Protein 6H05 (pdb70)

Structure (mmCIF, N/CA/C/O backbone):
data_6H05
#
_entry.id   6H05
#
_cell.length_a   1.00
_cell.length_b   1.00
_cell.length_c   1.00
_cell.angle_alpha   90.00
_cell.angle_beta   90.00
_cell.angle_gamma   90.00
#
_symmetry.space_group_name_H-M   'P 1'
#
loop_
_atom_site.group_PDB
_atom_site.id
_atom_site.type_symbol
_atom_site.label_atom_id
_atom_site.label_alt_id
_atom_site.label_comp_id
_atom_site.label_asym_id
_atom_site.label_entity_id
_atom_site.label_seq_id
_atom_site.pdbx_PDB_ins_code
_atom_site.Cartn_x
_atom_site.Cartn_y
_atom_site.Cartn_z
_atom_site.occupancy
_atom_site.B_iso_or_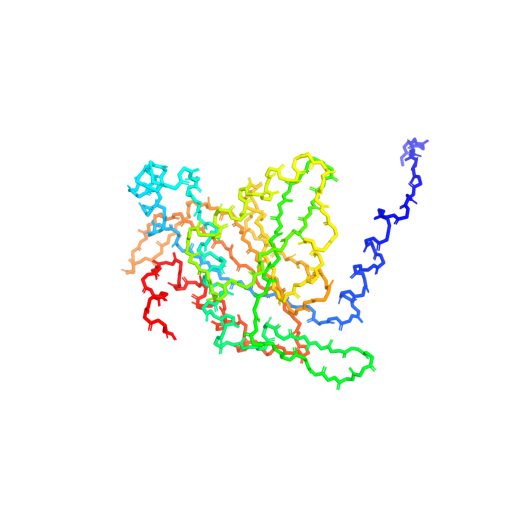equiv
_atom_site.auth_seq_id
_atom_site.auth_comp_id
_atom_site.auth_asym_id
_atom_site.auth_atom_id
_atom_site.pdbx_PDB_model_num
ATOM 1 N N . GLY A 1 191 ? 54.554 -14.790 48.076 1.00 69.76 151 GLY A N 1
ATOM 2 C CA . GLY A 1 191 ? 54.435 -13.361 48.283 1.00 69.76 151 GLY A CA 1
ATOM 3 C C . GLY A 1 191 ? 54.651 -12.965 49.727 1.00 69.76 151 GLY A C 1
ATOM 4 O O . GLY A 1 191 ? 55.611 -13.400 50.361 1.00 69.76 151 GLY A O 1
ATOM 5 N N . LEU A 1 192 ? 53.757 -12.124 50.240 1.00 72.00 152 LEU A N 1
ATOM 6 C CA . LEU A 1 192 ? 53.786 -11.744 51.645 1.00 72.00 152 LEU A CA 1
ATOM 7 C C . LEU A 1 192 ? 53.681 -12.977 52.524 1.00 72.00 152 LEU A C 1
ATOM 8 O O . LEU A 1 192 ? 52.652 -13.652 52.528 1.00 72.00 152 LEU A O 1
ATOM 13 N N . ARG A 1 193 ? 54.703 -13.245 53.331 1.00 78.03 153 ARG A N 1
ATOM 14 C CA . ARG A 1 193 ? 54.582 -14.353 54.272 1.00 78.03 153 ARG A CA 1
ATOM 15 C C . ARG A 1 193 ? 53.598 -13.982 55.377 1.00 78.03 153 ARG A C 1
ATOM 16 O O . ARG A 1 193 ? 53.991 -13.769 56.529 1.00 78.03 153 ARG A O 1
ATOM 24 N N . SER A 1 194 ? 52.314 -13.906 55.018 1.00 74.71 154 SER A N 1
ATOM 25 C CA . SER A 1 194 ? 51.229 -13.562 55.926 1.00 74.71 154 SER A CA 1
ATOM 26 C C . SER A 1 194 ? 50.156 -14.639 55.935 1.00 74.71 154 SER A C 1
ATOM 27 O O . SER A 1 194 ? 48.991 -14.351 56.225 1.00 74.71 154 SER A O 1
ATOM 30 N N . GLU A 1 195 ? 50.524 -15.870 55.605 1.00 73.94 155 GLU A N 1
ATOM 31 C CA . GLU A 1 195 ? 49.564 -16.956 55.496 1.00 73.94 155 GLU A CA 1
ATOM 32 C C . GLU A 1 195 ? 49.247 -17.478 56.890 1.00 73.94 155 GLU A C 1
ATOM 33 O O . GLU A 1 195 ? 50.098 -18.078 57.553 1.00 73.94 155 GLU A O 1
ATOM 39 N N . HIS A 1 196 ? 48.030 -17.210 57.349 1.00 74.89 156 HIS A N 1
ATOM 40 C CA . HIS A 1 196 ? 47.541 -17.754 58.602 1.00 74.89 156 HIS A CA 1
ATOM 41 C C . HIS A 1 196 ? 46.837 -19.068 58.325 1.00 74.89 156 HIS A C 1
ATOM 42 O O . HIS A 1 196 ? 46.187 -19.232 57.289 1.00 74.89 156 HIS A O 1
ATOM 49 N N . ARG A 1 197 ? 46.988 -20.003 59.251 1.00 76.00 157 ARG A N 1
ATOM 50 C CA . ARG A 1 197 ? 46.439 -21.338 59.130 1.00 76.00 157 ARG A CA 1
ATOM 51 C C . ARG A 1 197 ? 45.423 -21.576 60.235 1.00 76.00 157 ARG A C 1
ATOM 52 O O . ARG A 1 197 ? 45.336 -20.820 61.206 1.00 76.00 157 ARG A O 1
ATOM 60 N N . GLU A 1 198 ? 44.644 -22.638 60.067 1.00 78.33 158 GLU A N 1
ATOM 61 C CA . GLU A 1 198 ? 43.771 -23.124 61.118 1.00 78.33 158 GLU A CA 1
ATOM 62 C C . GLU A 1 198 ? 43.718 -24.637 61.036 1.00 78.33 158 GLU A C 1
ATOM 63 O O . GLU A 1 198 ? 43.776 -25.220 59.951 1.00 78.33 158 GLU A O 1
ATOM 69 N N . LYS A 1 199 ? 43.594 -25.264 62.194 1.00 84.79 159 LYS A N 1
ATOM 70 C CA . LYS A 1 199 ? 43.595 -26.710 62.251 1.00 84.79 159 LYS A CA 1
ATOM 71 C C . LYS A 1 199 ? 42.270 -27.264 61.756 1.00 84.79 159 LYS A C 1
ATOM 72 O O . LYS A 1 199 ? 41.210 -26.656 61.921 1.00 84.79 159 LYS A O 1
ATOM 78 N N . MET A 1 200 ? 42.349 -28.436 61.140 1.00 83.71 160 MET A N 1
ATOM 79 C CA . MET A 1 200 ? 41.170 -29.194 60.756 1.00 83.71 160 MET A CA 1
ATOM 80 C C . MET A 1 200 ? 40.643 -29.940 61.971 1.00 83.71 160 MET A C 1
ATOM 81 O O . MET A 1 200 ? 41.290 -30.873 62.457 1.00 83.71 160 MET A O 1
ATOM 86 N N . ASN A 1 201 ? 39.470 -29.551 62.460 1.00 87.80 161 ASN A N 1
ATOM 87 C CA . ASN A 1 201 ? 38.791 -30.420 63.400 1.00 87.80 161 ASN A CA 1
ATOM 88 C C . ASN A 1 201 ? 38.262 -31.630 62.640 1.00 87.80 161 ASN A C 1
ATOM 89 O O . ASN A 1 201 ? 38.127 -31.607 61.414 1.00 87.80 161 ASN A O 1
ATOM 94 N N . ARG A 1 202 ? 37.982 -32.703 63.382 1.00 89.31 162 ARG A N 1
ATOM 95 C CA . ARG A 1 202 ? 37.856 -34.022 62.766 1.00 89.31 162 ARG A CA 1
ATOM 96 C C . ARG A 1 202 ? 36.711 -34.067 61.764 1.00 89.31 162 ARG A C 1
ATOM 97 O O . ARG A 1 202 ? 36.906 -34.441 60.604 1.00 89.31 162 ARG A O 1
ATOM 105 N N . MET A 1 203 ? 35.519 -33.640 62.177 1.00 88.71 163 MET A N 1
ATOM 106 C CA . MET A 1 203 ? 34.350 -33.761 61.314 1.00 88.71 163 MET A CA 1
ATOM 107 C C . MET A 1 203 ? 34.456 -32.920 60.050 1.00 88.71 163 MET A C 1
ATOM 108 O O . MET A 1 203 ? 33.706 -33.164 59.100 1.00 88.71 163 MET A O 1
ATOM 113 N N . ARG A 1 204 ? 35.354 -31.936 60.015 1.00 83.18 164 ARG A N 1
ATOM 114 C CA . ARG A 1 204 ? 35.537 -31.128 58.817 1.00 83.18 164 ARG A CA 1
ATOM 115 C C . ARG A 1 204 ? 36.514 -31.786 57.853 1.00 83.18 164 ARG A C 1
ATOM 116 O O . ARG A 1 204 ? 36.344 -31.671 56.635 1.00 83.18 164 ARG A O 1
ATOM 124 N N . GLN A 1 205 ? 37.527 -32.480 58.375 1.00 84.76 165 GLN A N 1
ATOM 125 C CA . GLN A 1 205 ? 38.409 -33.292 57.548 1.00 84.76 165 GLN A CA 1
ATOM 126 C C . GLN A 1 205 ? 37.889 -34.696 57.350 1.00 84.76 165 GLN A C 1
ATOM 127 O O . GLN A 1 205 ? 38.301 -35.369 56.401 1.00 84.76 165 GLN A O 1
ATOM 133 N N . ARG A 1 206 ? 37.031 -35.162 58.250 1.00 83.07 166 ARG A N 1
ATOM 134 C CA . ARG A 1 206 ? 36.472 -36.494 58.117 1.00 83.07 166 ARG A CA 1
ATOM 135 C C . ARG A 1 206 ? 35.704 -36.634 56.817 1.00 83.07 166 ARG A C 1
ATOM 136 O O . ARG A 1 206 ? 35.689 -37.713 56.219 1.00 83.07 166 ARG A O 1
ATOM 144 N N . ILE A 1 207 ? 35.062 -35.553 56.374 1.00 77.86 167 ILE A N 1
ATOM 145 C CA . ILE A 1 207 ? 34.434 -35.515 55.057 1.00 77.86 167 ILE A CA 1
ATOM 146 C C . ILE A 1 207 ? 35.452 -35.877 53.988 1.00 77.86 167 ILE A C 1
ATOM 147 O O . ILE A 1 207 ? 35.213 -36.747 53.144 1.00 77.86 167 ILE A O 1
ATOM 152 N N . ALA A 1 208 ? 36.608 -35.210 54.019 1.00 74.04 168 ALA A N 1
ATOM 153 C CA . ALA A 1 208 ? 37.654 -35.448 53.032 1.00 74.04 168 ALA A CA 1
ATOM 154 C C . ALA A 1 208 ? 38.074 -36.907 52.982 1.00 74.04 168 ALA A C 1
ATOM 155 O O . ALA A 1 208 ? 38.412 -37.418 51.910 1.00 74.04 168 ALA A O 1
ATOM 157 N N . GLN A 1 209 ? 38.057 -37.594 54.120 1.00 77.76 169 GLN A N 1
ATOM 158 C CA . GLN A 1 209 ? 38.388 -39.011 54.123 1.00 77.76 169 GLN A CA 1
ATOM 159 C C . GLN A 1 209 ? 37.253 -39.835 53.532 1.00 77.76 169 GLN A C 1
ATOM 160 O O . GLN A 1 209 ? 37.463 -40.596 52.582 1.00 77.76 169 GLN A O 1
ATOM 166 N N . ARG A 1 210 ? 36.037 -39.678 54.055 1.00 77.82 170 ARG A N 1
ATOM 167 C CA . ARG A 1 210 ? 34.903 -40.428 53.528 1.00 77.82 170 ARG A CA 1
ATOM 168 C C . ARG A 1 210 ? 34.428 -39.901 52.183 1.00 77.82 170 ARG A C 1
ATOM 169 O O . ARG A 1 210 ? 33.477 -40.453 51.622 1.00 77.82 170 ARG A O 1
ATOM 177 N N . LEU A 1 211 ? 35.058 -38.850 51.660 1.00 66.80 171 LEU A N 1
ATOM 178 C CA . LEU A 1 211 ? 34.854 -38.457 50.274 1.00 66.80 171 LEU A CA 1
ATOM 179 C C . LEU A 1 211 ? 35.737 -39.277 49.351 1.00 66.80 171 LEU A C 1
ATOM 180 O O . LEU A 1 211 ? 35.271 -39.807 48.339 1.00 66.80 171 LEU A O 1
ATOM 185 N N . LYS A 1 212 ? 37.018 -39.379 49.675 1.00 68.35 172 LYS A N 1
ATOM 186 C CA . LYS A 1 212 ? 37.974 -40.048 48.809 1.00 68.35 172 LYS A CA 1
ATOM 187 C C . LYS A 1 212 ? 37.870 -41.562 48.858 1.00 68.35 172 LYS A C 1
ATOM 188 O O . LYS A 1 212 ? 38.747 -42.241 48.316 1.00 68.35 172 LYS A O 1
ATOM 194 N N . GLU A 1 213 ? 36.852 -42.100 49.522 1.00 70.93 173 GLU A N 1
ATOM 195 C CA . GLU A 1 213 ? 36.380 -43.450 49.273 1.00 70.93 173 GLU A CA 1
ATOM 196 C C . GLU A 1 213 ? 35.098 -43.454 48.451 1.00 70.93 173 GLU A C 1
ATOM 197 O O . GLU A 1 213 ? 34.469 -44.505 48.312 1.00 70.93 173 GLU A O 1
ATOM 203 N N . ALA A 1 214 ? 34.675 -42.299 47.936 1.00 64.79 174 ALA A N 1
ATOM 204 C CA . ALA A 1 214 ? 33.689 -42.266 46.867 1.00 64.79 174 ALA A CA 1
ATOM 205 C C . ALA A 1 214 ? 34.442 -42.438 45.562 1.00 64.79 174 ALA A C 1
ATOM 206 O O . ALA A 1 214 ? 34.278 -43.438 44.859 1.00 64.79 174 ALA A O 1
ATOM 208 N N . GLN A 1 215 ? 35.289 -41.467 45.252 1.00 64.31 175 GLN A N 1
ATOM 209 C CA . GLN A 1 215 ? 36.397 -41.702 44.350 1.00 64.31 175 GLN A CA 1
ATOM 210 C C . GLN A 1 215 ? 37.320 -42.718 44.994 1.00 64.31 175 GLN A C 1
ATOM 211 O O . GLN A 1 215 ? 37.306 -42.889 46.213 1.00 64.31 175 GLN A O 1
ATOM 217 N N . ASN A 1 216 ? 38.039 -43.461 44.155 1.00 67.84 176 ASN A N 1
ATOM 218 C CA . ASN A 1 216 ? 38.874 -44.602 44.535 1.00 67.84 176 ASN A CA 1
ATOM 219 C C . ASN A 1 216 ? 38.050 -45.831 44.920 1.00 67.84 176 ASN A C 1
ATOM 220 O O . ASN A 1 216 ? 38.616 -46.901 45.160 1.00 67.84 176 ASN A O 1
ATOM 225 N N . THR A 1 217 ? 36.725 -45.695 44.977 1.00 65.85 177 THR A N 1
ATOM 226 C CA . THR A 1 217 ? 35.791 -46.807 45.067 1.00 65.85 177 THR A CA 1
ATOM 227 C C . THR A 1 217 ? 34.926 -46.853 43.817 1.00 65.85 177 THR A C 1
ATOM 228 O O . THR A 1 217 ? 34.909 -47.845 43.087 1.00 65.85 177 THR A O 1
ATOM 232 N N . CYS A 1 218 ? 34.239 -45.754 43.547 1.00 63.38 178 CYS A N 1
ATOM 233 C CA . CYS A 1 218 ? 33.358 -45.624 42.403 1.00 63.38 178 CYS A CA 1
ATOM 234 C C . CYS A 1 218 ? 34.193 -45.563 41.128 1.00 63.38 178 CYS A C 1
ATOM 235 O O . CYS A 1 218 ? 35.411 -45.753 41.128 1.00 63.38 178 CYS A O 1
ATOM 238 N N . ALA A 1 219 ? 33.514 -45.340 40.013 1.00 58.77 179 ALA A N 1
ATOM 239 C CA . ALA A 1 219 ? 34.124 -45.108 38.717 1.00 58.77 179 ALA A CA 1
ATOM 240 C C . ALA A 1 219 ? 33.428 -43.922 38.077 1.00 58.77 179 ALA A C 1
ATOM 241 O O . ALA A 1 219 ? 32.931 -43.993 36.954 1.00 58.77 179 ALA A O 1
ATOM 243 N N . MET A 1 220 ? 33.359 -42.836 38.839 1.00 57.07 180 MET A N 1
ATOM 244 C CA . MET A 1 220 ? 32.491 -41.707 38.551 1.00 57.07 180 MET A CA 1
ATOM 245 C C . MET A 1 220 ? 32.632 -41.195 37.136 1.00 57.07 180 MET A C 1
ATOM 246 O O . MET A 1 220 ? 33.729 -40.887 36.672 1.00 57.07 180 MET A O 1
ATOM 251 N N . LEU A 1 221 ? 31.501 -41.110 36.463 1.00 43.21 181 LEU A N 1
ATOM 252 C CA . LEU A 1 221 ? 31.385 -40.441 35.192 1.00 43.21 181 LEU A CA 1
ATOM 253 C C . LEU A 1 221 ? 30.259 -39.446 35.313 1.00 43.21 181 LEU A C 1
ATOM 254 O O . LEU A 1 221 ? 29.846 -39.129 36.421 1.00 43.21 181 LEU A O 1
ATOM 259 N N . THR A 1 222 ? 29.803 -38.887 34.208 1.00 36.00 182 THR A N 1
ATOM 260 C CA . THR A 1 222 ? 28.855 -37.795 34.253 1.00 36.00 182 THR A CA 1
ATOM 261 C C . THR A 1 222 ? 28.248 -37.655 32.874 1.00 36.00 182 THR A C 1
ATOM 262 O O . THR A 1 222 ? 28.977 -37.606 31.885 1.00 36.00 182 THR A O 1
ATOM 266 N N . THR A 1 223 ? 26.927 -37.622 32.810 1.00 34.60 183 THR A N 1
ATOM 267 C CA . THR A 1 223 ? 26.210 -37.331 31.590 1.00 34.60 183 THR A CA 1
ATOM 268 C C . THR A 1 223 ? 25.236 -36.200 31.836 1.00 34.60 183 THR A C 1
ATOM 269 O O . THR A 1 223 ? 24.795 -35.967 32.957 1.00 34.60 183 THR A O 1
ATOM 273 N N . PHE A 1 224 ? 24.914 -35.507 30.762 1.00 31.03 184 PHE A N 1
ATOM 274 C CA . PHE A 1 224 ? 24.131 -34.298 30.795 1.00 31.03 184 PHE A CA 1
ATOM 275 C C . PHE A 1 224 ? 23.020 -34.351 29.770 1.00 31.03 184 PHE A C 1
ATOM 276 O O . PHE A 1 224 ? 23.126 -35.022 28.745 1.00 31.03 184 PHE A O 1
ATOM 284 N N . ASN A 1 225 ? 21.950 -33.635 30.073 1.00 37.00 185 ASN A N 1
ATOM 285 C CA . ASN A 1 225 ? 20.938 -33.261 29.108 1.00 37.00 185 ASN A CA 1
ATOM 286 C C . ASN A 1 225 ? 20.379 -31.925 29.549 1.00 37.00 185 ASN A C 1
ATOM 287 O O . ASN A 1 225 ? 20.788 -31.368 30.567 1.00 37.00 185 ASN A O 1
ATOM 292 N N . GLU A 1 226 ? 19.438 -31.421 28.773 1.00 40.98 186 GLU A N 1
ATOM 293 C CA . GLU A 1 226 ? 18.763 -30.175 29.053 1.00 40.98 186 GLU A CA 1
ATOM 294 C C . GLU A 1 226 ? 17.263 -30.403 29.094 1.00 40.98 186 GLU A C 1
ATOM 295 O O . GLU A 1 226 ? 16.732 -31.263 28.393 1.00 40.98 186 GLU A O 1
ATOM 301 N N . ILE A 1 227 ? 16.592 -29.626 29.936 1.00 43.09 187 ILE A N 1
ATOM 302 C CA . ILE A 1 227 ? 15.176 -29.783 30.217 1.00 43.09 187 ILE A CA 1
ATOM 303 C C . ILE A 1 227 ? 14.499 -28.445 30.002 1.00 43.09 187 ILE A C 1
ATOM 304 O O . ILE A 1 227 ? 14.870 -27.457 30.635 1.00 43.09 187 ILE A O 1
ATOM 309 N N . ASP A 1 228 ? 13.472 -28.429 29.166 1.00 46.78 188 ASP A N 1
ATOM 310 C CA . ASP A 1 228 ? 12.622 -27.260 29.008 1.00 46.78 188 ASP A CA 1
ATOM 311 C C . ASP A 1 228 ? 11.586 -27.275 30.118 1.00 46.78 188 ASP A C 1
ATOM 312 O O . ASP A 1 228 ? 10.651 -28.077 30.100 1.00 46.78 188 ASP A O 1
ATOM 317 N N . MET A 1 229 ? 11.749 -26.385 31.079 1.00 49.02 189 MET A N 1
ATOM 318 C CA . MET A 1 229 ? 10.935 -26.368 32.274 1.00 49.02 189 MET A CA 1
ATOM 319 C C . MET A 1 229 ? 9.665 -25.555 32.112 1.00 49.02 189 MET A C 1
ATOM 320 O O . MET A 1 229 ? 8.981 -25.301 33.099 1.00 49.02 189 MET A O 1
ATOM 325 N N . SER A 1 230 ? 9.320 -25.161 30.894 1.00 50.15 190 SER A N 1
ATOM 326 C CA . SER A 1 230 ? 8.197 -24.257 30.693 1.00 50.15 190 SER A CA 1
ATOM 327 C C . SER A 1 230 ? 6.874 -24.884 31.113 1.00 50.15 190 SER A C 1
ATOM 328 O O . SER A 1 230 ? 6.035 -24.224 31.734 1.00 50.15 190 SER A O 1
ATOM 331 N N . ASN A 1 231 ? 6.671 -26.157 30.798 1.00 52.76 191 ASN A N 1
ATOM 332 C CA . ASN A 1 231 ? 5.385 -26.793 31.049 1.00 52.76 191 ASN A CA 1
ATOM 333 C C . ASN A 1 231 ? 5.114 -27.006 32.526 1.00 52.76 191 ASN A C 1
ATOM 334 O O . ASN A 1 231 ? 3.965 -27.247 32.904 1.00 52.76 191 ASN A O 1
ATOM 339 N N . ILE A 1 232 ? 6.141 -26.929 33.362 1.00 51.01 192 ILE A N 1
ATOM 340 C CA . ILE A 1 232 ? 6.009 -27.102 34.803 1.00 51.01 192 ILE A CA 1
ATOM 341 C C . ILE A 1 232 ? 6.099 -25.789 35.564 1.00 51.01 192 ILE A C 1
ATOM 342 O O . ILE A 1 232 ? 5.733 -25.752 36.747 1.00 51.01 192 ILE A O 1
ATOM 347 N N . GLN A 1 233 ? 6.556 -24.709 34.935 1.00 53.65 193 GLN A N 1
ATOM 348 C CA . GLN A 1 233 ? 6.438 -23.407 35.572 1.00 53.65 193 GLN A CA 1
ATOM 349 C C . GLN A 1 233 ? 5.002 -22.918 35.534 1.00 53.65 193 GLN A C 1
ATOM 350 O O . GLN A 1 233 ? 4.514 -22.332 36.505 1.00 53.65 193 GLN A O 1
ATOM 356 N N . GLU A 1 234 ? 4.310 -23.150 34.422 1.00 55.73 194 GLU A N 1
ATOM 357 C CA . GLU A 1 234 ? 2.896 -22.815 34.350 1.00 55.73 194 GLU A CA 1
ATOM 358 C C . GLU A 1 234 ? 2.086 -23.639 35.334 1.00 55.73 194 GLU A C 1
ATOM 359 O O . GLU A 1 234 ? 1.091 -23.158 35.881 1.00 55.73 194 GLU A O 1
ATOM 365 N N . MET A 1 235 ? 2.499 -24.875 35.573 1.00 53.39 195 MET A N 1
ATOM 366 C CA . MET A 1 235 ? 1.957 -25.670 36.661 1.00 53.39 195 MET A CA 1
ATOM 367 C C . MET A 1 235 ? 2.172 -25.021 38.016 1.00 53.39 195 MET A C 1
ATOM 368 O O . MET A 1 235 ? 1.469 -25.361 38.970 1.00 53.39 195 MET A O 1
ATOM 373 N N . ARG A 1 236 ? 3.144 -24.125 38.128 1.00 57.05 196 ARG A N 1
ATOM 374 C CA . ARG A 1 236 ? 3.383 -23.330 39.317 1.00 57.05 196 ARG A CA 1
ATOM 375 C C . ARG A 1 236 ? 2.864 -21.912 39.183 1.00 57.05 196 ARG A C 1
ATOM 376 O O . ARG A 1 236 ? 3.002 -21.126 40.121 1.00 57.05 196 ARG A O 1
ATOM 384 N N . ALA A 1 237 ? 2.303 -21.562 38.035 1.00 57.43 197 ALA A N 1
ATOM 385 C CA . ALA A 1 237 ? 1.613 -20.303 37.848 1.00 57.43 197 ALA A CA 1
ATOM 386 C C . ALA A 1 237 ? 0.119 -20.431 38.054 1.00 57.43 197 ALA A C 1
ATOM 387 O O . ALA A 1 237 ? -0.540 -19.435 38.371 1.00 57.43 197 ALA A O 1
ATOM 389 N N . ARG A 1 238 ? -0.419 -21.633 37.894 1.00 58.15 198 ARG A N 1
ATOM 390 C CA . ARG A 1 238 ? -1.846 -21.890 37.909 1.00 58.15 198 ARG A CA 1
ATOM 391 C C . ARG A 1 238 ? -2.304 -22.545 39.195 1.00 58.15 198 ARG A C 1
ATOM 392 O O . ARG A 1 238 ? -3.265 -22.092 39.820 1.00 58.15 198 ARG A O 1
ATOM 400 N N . HIS A 1 239 ? -1.625 -23.609 39.596 1.00 55.39 199 HIS A N 1
ATOM 401 C CA . HIS A 1 239 ? -1.999 -24.409 40.743 1.00 55.39 199 HIS A CA 1
ATOM 402 C C . HIS A 1 239 ? -1.191 -24.063 41.979 1.00 55.39 199 HIS A C 1
ATOM 403 O O . HIS A 1 239 ? -1.085 -24.877 42.898 1.00 55.39 199 HIS A O 1
ATOM 410 N N . LYS A 1 240 ? -0.639 -22.857 42.024 1.00 58.90 200 LYS A N 1
ATOM 411 C CA . LYS A 1 240 ? 0.144 -22.429 43.170 1.00 58.90 200 LYS A CA 1
ATOM 412 C C . LYS A 1 240 ? -0.753 -22.096 44.348 1.00 58.90 200 LYS A C 1
ATOM 413 O O . LYS A 1 240 ? -0.568 -22.615 45.454 1.00 58.90 200 LYS A O 1
ATOM 419 N N . GLU A 1 241 ? -1.735 -21.228 44.122 1.00 61.36 201 GLU A N 1
ATOM 420 C CA . GLU A 1 241 ? -2.628 -20.809 45.193 1.00 61.36 201 GLU A CA 1
ATOM 421 C C . GLU A 1 241 ? -3.495 -21.962 45.657 1.00 61.36 201 GLU A C 1
ATOM 422 O O . GLU A 1 241 ? -3.667 -22.183 46.860 1.00 61.36 201 GLU A O 1
ATOM 428 N N . ALA A 1 242 ? -4.064 -22.699 44.708 1.00 59.21 202 ALA A N 1
ATOM 429 C CA . ALA A 1 242 ? -4.871 -23.859 45.046 1.00 59.21 202 ALA A CA 1
ATOM 430 C C . ALA A 1 242 ? -4.084 -24.867 45.861 1.00 59.21 202 ALA A C 1
ATOM 431 O O . ALA A 1 242 ? -4.625 -25.501 46.772 1.00 59.21 202 ALA A O 1
ATOM 433 N N . PHE A 1 243 ? -2.806 -25.030 45.550 1.00 59.50 203 PHE A N 1
ATOM 434 C CA . PHE A 1 243 ? -1.962 -25.895 46.352 1.00 59.50 203 PHE A CA 1
ATOM 435 C C . PHE A 1 243 ? -1.737 -25.301 47.731 1.00 59.50 203 PHE A C 1
ATOM 436 O O . PHE A 1 243 ? -1.562 -26.039 48.705 1.00 59.50 203 PHE A O 1
ATOM 444 N N . LEU A 1 244 ? -1.783 -23.975 47.835 1.00 62.16 204 LEU A N 1
ATOM 445 C CA . LEU A 1 244 ? -1.532 -23.291 49.093 1.00 62.16 204 LEU A CA 1
ATOM 446 C C . LEU A 1 244 ? -2.762 -23.291 49.989 1.00 62.16 204 LEU A C 1
ATOM 447 O O . LEU A 1 244 ? -2.687 -23.693 51.154 1.00 62.16 204 LEU A O 1
ATOM 452 N N . LYS A 1 245 ? -3.911 -22.866 49.461 1.00 62.97 205 LYS A N 1
ATOM 453 C CA . LYS A 1 245 ? -5.118 -22.801 50.274 1.00 62.97 205 LYS A CA 1
ATOM 454 C C . LYS A 1 245 ? -5.620 -24.171 50.704 1.00 62.97 205 LYS A C 1
ATOM 455 O O . LYS A 1 245 ? -6.516 -24.240 51.549 1.00 62.97 205 LYS A O 1
ATOM 461 N N . LYS A 1 246 ? -5.073 -25.250 50.152 1.00 61.23 206 LYS A N 1
ATOM 462 C CA . LYS A 1 246 ? -5.441 -26.610 50.505 1.00 61.23 206 LYS A CA 1
ATOM 463 C C . LYS A 1 246 ? -4.417 -27.277 51.405 1.00 61.23 206 LYS A C 1
ATOM 464 O O . LYS A 1 246 ? -4.779 -27.845 52.439 1.00 61.23 206 LYS A O 1
ATOM 470 N N . HIS A 1 247 ? -3.140 -27.226 51.031 1.00 60.96 207 HIS A N 1
ATOM 471 C CA . HIS A 1 247 ? -2.084 -27.938 51.729 1.00 60.96 207 HIS A CA 1
ATOM 472 C C . HIS A 1 247 ? -1.229 -27.053 52.624 1.00 60.96 207 HIS A C 1
ATOM 473 O O . HIS A 1 247 ? -0.410 -27.592 53.366 1.00 60.96 207 HIS A O 1
ATOM 480 N N . ASN A 1 248 ? -1.407 -25.728 52.558 1.00 63.06 208 ASN A N 1
ATOM 481 C CA . ASN A 1 248 ? -0.520 -24.670 53.047 1.00 63.06 208 ASN A CA 1
ATOM 482 C C . ASN A 1 248 ? 0.945 -25.047 52.893 1.00 63.06 208 ASN A C 1
ATOM 483 O O . ASN A 1 248 ? 1.739 -24.974 53.837 1.00 63.06 208 ASN A O 1
ATOM 488 N N . LEU A 1 249 ? 1.309 -25.379 51.660 1.00 61.73 209 LEU A N 1
ATOM 489 C CA . LEU A 1 249 ? 2.670 -25.697 51.280 1.00 61.73 209 LEU A CA 1
ATOM 490 C C . LEU A 1 249 ? 3.036 -24.900 50.046 1.00 61.73 209 LEU A C 1
ATOM 491 O O . LEU A 1 249 ? 2.186 -24.586 49.213 1.00 61.73 209 LEU A O 1
ATOM 496 N N . LYS A 1 250 ? 4.320 -24.597 49.934 1.00 62.64 210 LYS A N 1
ATOM 497 C CA . LYS A 1 250 ? 4.842 -23.855 48.802 1.00 62.64 210 LYS A CA 1
ATOM 498 C C . LYS A 1 250 ? 5.150 -24.812 47.662 1.00 62.64 210 LYS A C 1
ATOM 499 O O . LYS A 1 250 ? 5.868 -25.798 47.845 1.00 62.64 210 LYS A O 1
ATOM 505 N N . LEU A 1 251 ? 4.623 -24.512 46.481 1.00 58.68 211 LEU A N 1
ATOM 506 C CA . LEU A 1 251 ? 4.792 -25.392 45.337 1.00 58.68 211 LEU A CA 1
ATOM 507 C C . LEU A 1 251 ? 6.107 -25.087 44.642 1.00 58.68 211 LEU A C 1
ATOM 508 O O . LEU A 1 251 ? 6.324 -23.962 44.180 1.00 58.68 211 LEU A O 1
ATOM 513 N N . GLY A 1 252 ? 6.963 -26.098 44.548 1.00 57.84 212 GLY A N 1
ATOM 514 C CA . GLY A 1 252 ? 8.251 -25.967 43.912 1.00 57.84 212 GLY A CA 1
ATOM 515 C C . GLY A 1 252 ? 8.390 -26.834 42.686 1.00 57.84 212 GLY A C 1
ATOM 516 O O . GLY A 1 252 ? 7.618 -27.772 42.477 1.00 57.84 212 GLY A O 1
ATOM 517 N N . PHE A 1 253 ? 9.401 -26.529 41.880 1.00 52.48 213 PHE A N 1
ATOM 518 C CA . PHE A 1 253 ? 9.745 -27.309 40.703 1.00 52.48 213 PHE A CA 1
ATOM 519 C C . PHE A 1 253 ? 10.687 -28.450 41.032 1.00 52.48 213 PHE A C 1
ATOM 520 O O . PHE A 1 253 ? 11.354 -28.969 40.135 1.00 52.48 213 PHE A O 1
ATOM 528 N N . MET A 1 254 ? 10.747 -28.852 42.292 1.00 53.86 214 MET A N 1
ATOM 529 C CA . MET A 1 254 ? 11.706 -29.818 42.789 1.00 53.86 214 MET A CA 1
ATOM 530 C C . MET A 1 254 ? 11.099 -31.168 43.088 1.00 53.86 214 MET A C 1
ATOM 531 O O . MET A 1 254 ? 11.740 -32.190 42.862 1.00 53.86 214 MET A O 1
ATOM 536 N N . SER A 1 255 ? 9.878 -31.194 43.605 1.00 55.41 215 SER A N 1
ATOM 537 C CA . SER A 1 255 ? 9.211 -32.457 43.867 1.00 55.41 215 SER A CA 1
ATOM 538 C C . SER A 1 255 ? 8.905 -33.220 42.590 1.00 55.41 215 SER A C 1
ATOM 539 O O . SER A 1 255 ? 8.592 -34.411 42.654 1.00 55.41 215 SER A O 1
ATOM 542 N N . ALA A 1 256 ? 8.979 -32.562 41.438 1.00 50.71 216 ALA A N 1
ATOM 543 C CA . ALA A 1 256 ? 8.912 -33.275 40.175 1.00 50.71 216 ALA A CA 1
ATOM 544 C C . ALA A 1 256 ? 10.150 -34.121 39.964 1.00 50.71 216 ALA A C 1
ATOM 545 O O . ALA A 1 256 ? 10.059 -35.304 39.620 1.00 50.71 216 ALA A O 1
ATOM 547 N N . PHE A 1 257 ? 11.317 -33.531 40.176 1.00 46.71 217 PHE A N 1
ATOM 548 C CA . PHE A 1 257 ? 12.561 -34.258 40.044 1.00 46.71 217 PHE A CA 1
ATOM 549 C C . PHE A 1 257 ? 12.711 -35.339 41.094 1.00 46.71 217 PHE A C 1
ATOM 550 O O . PHE A 1 257 ? 13.550 -36.222 40.927 1.00 46.71 217 PHE A O 1
ATOM 558 N N . VAL A 1 258 ? 11.937 -35.277 42.172 1.00 51.07 218 VAL A N 1
ATOM 559 C CA . VAL A 1 258 ? 11.941 -36.332 43.172 1.00 51.07 218 VAL A CA 1
ATOM 560 C C . VAL A 1 258 ? 11.009 -37.448 42.755 1.00 51.07 218 VAL A C 1
ATOM 561 O O . VAL A 1 258 ? 11.281 -38.627 42.993 1.00 51.07 218 VAL A O 1
ATOM 565 N N . LYS A 1 259 ? 9.896 -37.091 42.136 1.00 52.42 219 LYS A N 1
ATOM 566 C CA . LYS A 1 259 ? 8.915 -38.073 41.722 1.00 52.42 219 LYS A CA 1
ATOM 567 C C . LYS A 1 259 ? 9.317 -38.700 40.399 1.00 52.42 219 LYS A C 1
ATOM 568 O O . LYS A 1 259 ? 9.226 -39.919 40.231 1.00 52.42 219 LYS A O 1
ATOM 574 N N . ALA A 1 260 ? 9.782 -37.880 39.461 1.00 48.55 220 ALA A N 1
ATOM 575 C CA . ALA A 1 260 ? 10.329 -38.401 38.218 1.00 48.55 220 ALA A CA 1
ATOM 576 C C . ALA A 1 260 ? 11.521 -39.301 38.469 1.00 48.55 220 ALA A C 1
ATOM 577 O O . ALA A 1 260 ? 11.726 -40.287 37.756 1.00 48.55 220 ALA A O 1
ATOM 579 N N . SER A 1 261 ? 12.320 -38.976 39.467 1.00 48.30 221 SER A N 1
ATOM 580 C CA . SER A 1 261 ? 13.429 -39.803 39.891 1.00 48.30 221 SER A CA 1
ATOM 581 C C . SER A 1 261 ? 13.010 -41.000 40.711 1.00 48.30 221 SER A C 1
ATOM 582 O O . SER A 1 261 ? 13.875 -41.649 41.298 1.00 48.30 221 SER A O 1
ATOM 585 N N . ALA A 1 262 ? 11.719 -41.271 40.810 1.00 51.53 222 ALA A N 1
ATOM 586 C CA . ALA A 1 262 ? 11.185 -42.505 41.350 1.00 51.53 222 ALA A CA 1
ATOM 587 C C . ALA A 1 262 ? 10.474 -43.318 40.293 1.00 51.53 222 ALA A C 1
ATOM 588 O O . ALA A 1 262 ? 10.489 -44.547 40.333 1.00 51.53 222 ALA A O 1
ATOM 590 N N . PHE A 1 263 ? 9.831 -42.618 39.370 1.00 53.22 223 PHE A N 1
ATOM 591 C CA . PHE A 1 263 ? 9.360 -43.203 38.128 1.00 53.22 223 PHE A CA 1
ATOM 592 C C . PHE A 1 263 ? 10.481 -43.962 37.441 1.00 53.22 223 PHE A C 1
ATOM 593 O O . PHE A 1 263 ? 10.385 -45.168 37.196 1.00 53.22 223 PHE A O 1
ATOM 601 N N . ALA A 1 264 ? 11.575 -43.263 37.157 1.00 49.37 224 ALA A N 1
ATOM 602 C CA . ALA A 1 264 ? 12.690 -43.860 36.440 1.00 49.37 224 ALA A CA 1
ATOM 603 C C . ALA A 1 264 ? 13.467 -44.822 37.314 1.00 49.37 224 ALA A C 1
ATOM 604 O O . ALA A 1 264 ? 13.904 -45.879 36.856 1.00 49.37 224 ALA A O 1
ATOM 606 N N . LEU A 1 265 ? 13.653 -44.467 38.571 1.00 51.03 225 LEU A N 1
ATOM 607 C CA . LEU A 1 265 ? 14.449 -45.244 39.498 1.00 51.03 225 LEU A CA 1
ATOM 608 C C . LEU A 1 265 ? 13.781 -46.541 39.910 1.00 51.03 225 LEU A C 1
ATOM 609 O O . LEU A 1 265 ? 14.422 -47.371 40.558 1.00 51.03 225 LEU A O 1
ATOM 614 N N . GLN A 1 266 ? 12.516 -46.724 39.558 1.00 54.58 226 GLN A N 1
ATOM 615 C CA . GLN A 1 266 ? 11.804 -47.974 39.745 1.00 54.58 226 GLN A CA 1
ATOM 616 C C . GLN A 1 266 ? 11.822 -48.835 38.495 1.00 54.58 226 GLN A C 1
ATOM 617 O O . GLN A 1 266 ? 11.624 -50.050 38.589 1.00 54.58 226 GLN A O 1
ATOM 623 N N . GLU A 1 267 ? 12.060 -48.225 37.339 1.00 54.05 227 GLU A N 1
ATOM 624 C CA . GLU A 1 267 ? 12.171 -48.913 36.067 1.00 54.05 227 GLU A CA 1
ATOM 625 C C . GLU A 1 267 ? 13.597 -49.296 35.709 1.00 54.05 227 GLU A C 1
ATOM 626 O O . GLU A 1 267 ? 13.793 -50.208 34.901 1.00 54.05 227 GLU A O 1
ATOM 632 N N . GLN A 1 268 ? 14.591 -48.622 36.287 1.00 53.69 228 GLN A N 1
ATOM 633 C CA . GLN A 1 268 ? 16.001 -48.975 36.169 1.00 53.69 228 GLN A CA 1
ATOM 634 C C . GLN A 1 268 ? 16.542 -49.201 37.576 1.00 53.69 228 GLN A C 1
ATOM 635 O O . GLN A 1 268 ? 17.185 -48.309 38.145 1.00 53.69 228 GLN A O 1
ATOM 641 N N . PRO A 1 269 ? 16.315 -50.373 38.167 1.00 57.28 229 PRO A N 1
ATOM 642 C CA . PRO A 1 269 ? 16.729 -50.576 39.560 1.00 57.28 229 PRO A CA 1
ATOM 643 C C . PRO A 1 269 ? 18.222 -50.588 39.792 1.00 57.28 229 PRO A C 1
ATOM 644 O O . PRO A 1 269 ? 18.635 -50.675 40.953 1.00 57.28 229 PRO A O 1
ATOM 648 N N . VAL A 1 270 ? 19.047 -50.537 38.750 1.00 56.04 230 VAL A N 1
ATOM 649 C CA . VAL A 1 270 ? 20.492 -50.532 38.961 1.00 56.04 230 VAL A CA 1
ATOM 650 C C . VAL A 1 270 ? 20.913 -49.265 39.686 1.00 56.04 230 VAL A C 1
ATOM 651 O O . VAL A 1 270 ? 21.559 -49.315 40.738 1.00 56.04 230 VAL A O 1
ATOM 655 N N . VAL A 1 271 ? 20.486 -48.108 39.186 1.00 51.85 231 VAL A N 1
ATOM 656 C CA . VAL A 1 271 ? 20.878 -46.843 39.785 1.00 51.85 231 VAL A CA 1
ATOM 657 C C . VAL A 1 271 ? 20.269 -46.646 41.166 1.00 51.85 231 VAL A C 1
ATOM 658 O O . VAL A 1 271 ? 20.705 -45.765 41.913 1.00 51.85 231 VAL A O 1
ATOM 662 N N . ASN A 1 272 ? 19.291 -47.467 41.529 1.00 57.22 232 ASN A N 1
ATOM 663 C CA . ASN A 1 272 ? 18.852 -47.634 42.903 1.00 57.22 232 ASN A CA 1
ATOM 664 C C . ASN A 1 272 ? 19.793 -48.531 43.693 1.00 57.22 232 ASN A C 1
ATOM 665 O O . ASN A 1 272 ? 19.892 -48.391 44.914 1.00 57.22 232 ASN A O 1
ATOM 670 N N . ALA A 1 273 ? 20.495 -49.428 43.016 1.00 61.30 233 ALA A N 1
ATOM 671 C CA . ALA A 1 273 ? 21.365 -50.392 43.654 1.00 61.30 233 ALA A CA 1
ATOM 672 C C . ALA A 1 273 ? 22.713 -49.776 43.986 1.00 61.30 233 ALA A C 1
ATOM 673 O O . ALA A 1 273 ? 22.984 -48.604 43.723 1.00 61.30 233 ALA A O 1
ATOM 675 N N . VAL A 1 274 ? 23.561 -50.599 44.593 1.00 63.83 234 VAL A N 1
ATOM 676 C CA . VAL A 1 274 ? 24.925 -50.230 44.931 1.00 63.83 234 VAL A CA 1
ATOM 677 C C . VAL A 1 274 ? 25.807 -51.449 44.742 1.00 63.83 234 VAL A C 1
ATOM 678 O O . VAL A 1 274 ? 25.339 -52.510 44.319 1.00 63.83 234 VAL A O 1
ATOM 682 N N . ILE A 1 275 ? 27.090 -51.295 45.044 1.00 66.71 235 ILE A N 1
ATOM 683 C CA . ILE A 1 275 ? 28.045 -52.389 45.078 1.00 66.71 235 ILE A CA 1
ATOM 684 C C . ILE A 1 275 ? 28.566 -52.467 46.497 1.00 66.71 235 ILE A C 1
ATOM 685 O O . ILE A 1 275 ? 29.061 -51.472 47.039 1.00 66.71 235 ILE A O 1
ATOM 690 N N . ASP A 1 276 ? 28.443 -53.639 47.100 1.00 76.01 236 ASP A N 1
ATOM 691 C CA . ASP A 1 276 ? 29.091 -53.892 48.373 1.00 76.01 236 ASP A CA 1
ATOM 692 C C . ASP A 1 276 ? 30.586 -54.064 48.146 1.00 76.01 236 ASP A C 1
ATOM 693 O O . ASP A 1 276 ? 31.008 -54.582 47.109 1.00 76.01 236 ASP A O 1
ATOM 698 N N . ASP A 1 277 ? 31.385 -53.628 49.115 1.00 80.70 237 ASP A N 1
ATOM 699 C CA . ASP A 1 277 ? 32.837 -53.654 48.993 1.00 80.70 237 ASP A CA 1
ATOM 700 C C . ASP A 1 277 ? 33.413 -54.795 49.813 1.00 80.70 237 ASP A C 1
ATOM 701 O O . ASP A 1 277 ? 34.385 -55.435 49.400 1.00 80.70 237 ASP A O 1
ATOM 706 N N . THR A 1 278 ? 32.831 -55.032 50.987 1.00 81.70 238 THR A N 1
ATOM 707 C CA . THR A 1 278 ? 33.214 -56.148 51.841 1.00 81.70 238 THR A CA 1
ATOM 708 C C . THR A 1 278 ? 33.097 -57.444 51.052 1.00 81.70 238 THR A C 1
ATOM 709 O O . THR A 1 278 ? 34.096 -58.128 50.811 1.00 81.70 238 THR A O 1
ATOM 713 N N . THR A 1 279 ? 31.877 -57.774 50.642 1.00 79.52 239 THR A N 1
ATOM 714 C CA . THR A 1 279 ? 31.650 -58.757 49.598 1.00 79.52 239 THR A CA 1
ATOM 715 C C . THR A 1 279 ? 31.437 -58.038 48.279 1.00 79.52 239 THR A C 1
ATOM 716 O O . THR A 1 279 ? 30.859 -56.955 48.234 1.00 79.52 239 THR A O 1
ATOM 720 N N . LYS A 1 280 ? 31.899 -58.649 47.197 1.00 80.39 240 LYS A N 1
ATOM 721 C CA . LYS A 1 280 ? 31.661 -58.099 45.867 1.00 80.39 240 LYS A CA 1
ATOM 722 C C . LYS A 1 280 ? 30.312 -58.625 45.404 1.00 80.39 240 LYS A C 1
ATOM 723 O O . LYS A 1 280 ? 30.204 -59.693 44.803 1.00 80.39 240 LYS A O 1
ATOM 729 N N . GLU A 1 281 ? 29.265 -57.855 45.690 1.00 78.11 241 GLU A N 1
ATOM 730 C CA . GLU A 1 281 ? 27.902 -58.285 45.422 1.00 78.11 241 GLU A CA 1
ATOM 731 C C . GLU A 1 281 ? 26.991 -57.070 45.378 1.00 78.11 241 GLU A C 1
ATOM 732 O O . GLU A 1 281 ? 27.023 -56.226 46.278 1.00 78.11 241 GLU A O 1
ATOM 738 N N . VAL A 1 282 ? 26.193 -56.983 44.316 1.00 70.78 242 VAL A N 1
ATOM 739 C CA . VAL A 1 282 ? 25.247 -55.895 44.174 1.00 70.78 242 VAL A CA 1
ATOM 740 C C . VAL A 1 282 ? 24.201 -56.014 45.271 1.00 70.78 242 VAL A C 1
ATOM 741 O O . VAL A 1 282 ? 23.936 -57.101 45.792 1.00 70.78 242 VAL A O 1
ATOM 745 N N . VAL A 1 283 ? 23.616 -54.878 45.634 1.00 70.02 243 VAL A N 1
ATOM 746 C CA . VAL A 1 283 ? 22.534 -54.819 46.609 1.00 70.02 243 VAL A CA 1
ATOM 747 C C . VAL A 1 283 ? 21.411 -54.053 45.928 1.00 70.02 243 VAL A C 1
ATOM 748 O O . VAL A 1 283 ? 21.349 -52.823 45.975 1.00 70.02 243 VAL A O 1
ATOM 752 N N . TYR A 1 284 ? 20.516 -54.784 45.277 1.00 68.29 244 TYR A N 1
ATOM 753 C CA . TYR A 1 284 ? 19.331 -54.178 44.720 1.00 68.29 244 TYR A CA 1
ATOM 754 C C . TYR A 1 284 ? 18.350 -53.847 45.830 1.00 68.29 244 TYR A C 1
ATOM 755 O O . TYR A 1 284 ? 18.433 -54.364 46.944 1.00 68.29 244 TYR A O 1
ATOM 764 N N . ARG A 1 285 ? 17.411 -52.967 45.512 1.00 66.18 245 ARG A N 1
ATOM 765 C CA . ARG A 1 285 ? 16.454 -52.485 46.491 1.00 66.18 245 ARG A CA 1
ATOM 766 C C . ARG A 1 285 ? 15.101 -52.278 45.841 1.00 66.18 245 ARG A C 1
ATOM 767 O O . ARG A 1 285 ? 15.007 -51.651 44.783 1.00 66.18 245 ARG A O 1
ATOM 775 N N . ASP A 1 286 ? 14.061 -52.802 46.484 1.00 69.71 246 ASP A N 1
ATOM 776 C CA . ASP A 1 286 ? 12.706 -52.543 46.031 1.00 69.71 246 ASP A CA 1
ATOM 777 C C . ASP A 1 286 ? 12.262 -51.136 46.391 1.00 69.71 246 ASP A C 1
ATOM 778 O O . ASP A 1 286 ? 11.490 -50.524 45.647 1.00 69.71 246 ASP A O 1
ATOM 783 N N . TYR A 1 287 ? 12.749 -50.611 47.506 1.00 65.26 247 TYR A N 1
ATOM 784 C CA . TYR A 1 287 ? 12.378 -49.288 47.969 1.00 65.26 247 TYR A CA 1
ATOM 785 C C . TYR A 1 287 ? 13.299 -48.233 47.392 1.00 65.26 247 TYR A C 1
ATOM 786 O O . TYR A 1 287 ? 14.308 -48.525 46.752 1.00 65.26 247 TYR A O 1
ATOM 795 N N . ILE A 1 288 ? 12.927 -46.983 47.619 1.00 57.56 248 ILE A N 1
ATOM 796 C CA . ILE A 1 288 ? 13.794 -45.848 47.363 1.00 57.56 248 ILE A CA 1
ATOM 797 C C . ILE A 1 288 ? 13.651 -44.894 48.532 1.0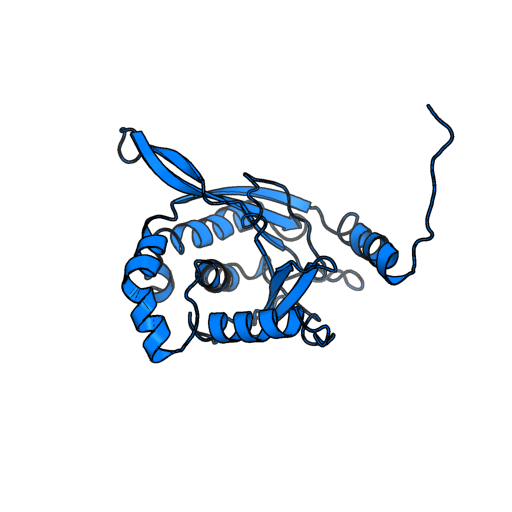0 57.56 248 ILE A C 1
ATOM 798 O O . ILE A 1 288 ? 12.535 -44.620 48.979 1.00 57.56 248 ILE A O 1
ATOM 803 N N . ASP A 1 289 ? 14.769 -44.427 49.053 1.00 60.25 249 ASP A N 1
ATOM 804 C CA . ASP A 1 289 ? 14.783 -43.423 50.100 1.00 60.25 249 ASP A CA 1
ATOM 805 C C . ASP A 1 289 ? 15.746 -42.349 49.613 1.00 60.25 249 ASP A C 1
ATOM 806 O O . ASP A 1 289 ? 16.930 -42.319 49.934 1.00 60.25 249 ASP A O 1
ATOM 811 N N . ILE A 1 290 ? 15.199 -41.451 48.803 1.00 53.33 250 ILE A N 1
ATOM 812 C CA . ILE A 1 290 ? 15.981 -40.395 48.194 1.00 53.33 250 ILE A CA 1
ATOM 813 C C . ILE A 1 290 ? 16.544 -39.481 49.263 1.00 53.33 250 ILE A C 1
ATOM 814 O O . ILE A 1 290 ? 15.910 -39.214 50.290 1.00 53.33 250 ILE A O 1
ATOM 819 N N . SER A 1 291 ? 17.739 -38.979 48.998 1.00 53.68 251 SER A N 1
ATOM 820 C CA . SER A 1 291 ? 18.469 -38.097 49.887 1.00 53.68 251 SER A CA 1
ATOM 821 C C . SER A 1 291 ? 18.595 -36.749 49.215 1.00 53.68 251 SER A C 1
ATOM 822 O O . SER A 1 291 ? 19.331 -36.605 48.246 1.00 53.68 251 SER A O 1
ATOM 825 N N . VAL A 1 292 ? 17.895 -35.791 49.714 1.00 56.59 252 VAL A N 1
ATOM 826 C CA . VAL A 1 292 ? 17.877 -34.462 49.138 1.00 56.59 252 VAL A CA 1
ATOM 827 C C . VAL A 1 292 ? 18.900 -33.618 49.868 1.00 56.59 252 VAL A C 1
ATOM 828 O O . VAL A 1 292 ? 19.165 -33.816 51.054 1.00 56.59 252 VAL A O 1
ATOM 832 N N . ALA A 1 293 ? 19.473 -32.665 49.149 1.00 58.85 253 ALA A N 1
ATOM 833 C CA . ALA A 1 293 ? 20.464 -31.744 49.677 1.00 58.85 253 ALA A CA 1
ATOM 834 C C . ALA A 1 293 ? 19.812 -30.384 49.850 1.00 58.85 253 ALA A C 1
ATOM 835 O O . ALA A 1 293 ? 19.168 -29.882 48.924 1.00 58.85 253 ALA A O 1
ATOM 837 N N . VAL A 1 294 ? 19.972 -29.801 51.032 1.00 65.72 254 VAL A N 1
ATOM 838 C CA . VAL A 1 294 ? 19.513 -28.452 51.320 1.00 65.72 254 VAL A CA 1
ATOM 839 C C . VAL A 1 294 ? 20.712 -27.669 51.822 1.00 65.72 254 VAL A C 1
ATOM 840 O O . VAL A 1 294 ? 21.434 -28.132 52.713 1.00 65.72 254 VAL A O 1
ATOM 844 N N . ALA A 1 295 ? 20.941 -26.505 51.232 1.00 68.14 255 ALA A N 1
ATOM 845 C CA . ALA A 1 295 ? 22.102 -25.698 51.564 1.00 68.14 255 ALA A CA 1
ATOM 846 C C . ALA A 1 295 ? 21.792 -24.886 52.809 1.00 68.14 255 ALA A C 1
ATOM 847 O O . ALA A 1 295 ? 20.639 -24.505 53.035 1.00 68.14 255 ALA A O 1
ATOM 849 N N . THR A 1 296 ? 22.816 -24.634 53.612 1.00 71.94 256 THR A N 1
ATOM 850 C CA . THR A 1 296 ? 22.661 -24.066 54.938 1.00 71.94 256 THR A CA 1
ATOM 851 C C . THR A 1 296 ? 23.772 -23.064 55.230 1.00 71.94 256 THR A C 1
ATOM 852 O O . THR A 1 296 ? 24.768 -23.001 54.502 1.00 71.94 256 THR A O 1
ATOM 856 N N . PRO A 1 297 ? 23.628 -22.257 56.296 1.00 73.84 257 PRO A N 1
ATOM 857 C CA . PRO A 1 297 ? 24.717 -21.351 56.682 1.00 73.84 257 PRO A CA 1
ATOM 858 C C . PRO A 1 297 ? 26.002 -22.082 57.027 1.00 73.84 257 PRO A C 1
ATOM 859 O O . PRO A 1 297 ? 27.081 -21.723 56.547 1.00 73.84 257 PRO A O 1
ATOM 863 N N . ARG A 1 298 ? 25.896 -23.119 57.857 1.00 75.55 258 ARG A N 1
ATOM 864 C CA . ARG A 1 298 ? 27.064 -23.895 58.255 1.00 75.55 258 ARG A CA 1
ATOM 865 C C . ARG A 1 298 ? 27.574 -24.806 57.142 1.00 75.55 258 ARG A C 1
ATOM 866 O O . ARG A 1 298 ? 28.545 -25.540 57.350 1.00 75.55 258 ARG A O 1
ATOM 874 N N . GLY A 1 299 ? 26.938 -24.774 55.971 1.00 73.24 259 GLY A N 1
ATOM 875 C CA . GLY A 1 299 ? 27.383 -25.544 54.830 1.00 73.24 259 GLY A CA 1
ATOM 876 C C . GLY A 1 299 ? 26.246 -26.218 54.103 1.00 73.24 259 GLY A C 1
ATOM 877 O O . GLY A 1 299 ? 25.358 -25.558 53.556 1.00 73.24 259 GLY A O 1
ATOM 878 N N . LEU A 1 300 ? 26.270 -27.546 54.097 1.00 68.89 260 LEU A N 1
ATOM 879 C CA . LEU A 1 300 ? 25.292 -28.338 53.371 1.00 68.89 260 LEU A CA 1
ATOM 880 C C . LEU A 1 300 ? 24.998 -29.590 54.175 1.00 68.89 260 LEU A C 1
ATOM 881 O O . LEU A 1 300 ? 25.910 -30.198 54.741 1.00 68.89 260 LEU A O 1
ATOM 886 N N . VAL A 1 301 ? 23.725 -29.955 54.221 1.00 68.98 261 VAL A N 1
ATOM 887 C CA . VAL A 1 301 ? 23.270 -31.208 54.799 1.00 68.98 261 VAL A CA 1
ATOM 888 C C . VAL A 1 301 ? 22.548 -31.968 53.704 1.00 68.98 261 VAL A C 1
ATOM 889 O O . VAL A 1 301 ? 22.116 -31.378 52.709 1.00 68.98 261 VAL A O 1
ATOM 893 N N . VAL A 1 302 ? 22.415 -33.276 53.889 1.00 63.33 262 VAL A N 1
ATOM 894 C CA . VAL A 1 302 ? 21.675 -34.093 52.935 1.00 63.33 262 VAL A CA 1
ATOM 895 C C . VAL A 1 302 ? 20.715 -34.992 53.705 1.00 63.33 262 VAL A C 1
ATOM 896 O O . VAL A 1 302 ? 21.078 -36.095 54.135 1.00 63.33 262 VAL A O 1
ATOM 900 N N . PRO A 1 303 ? 19.491 -34.540 53.954 1.00 65.83 263 PRO A N 1
ATOM 901 C CA . PRO A 1 303 ? 18.498 -35.395 54.594 1.00 65.83 263 PRO A CA 1
ATOM 902 C C . PRO A 1 303 ? 17.674 -36.191 53.601 1.00 65.83 263 PRO A C 1
ATOM 903 O O . PRO A 1 303 ? 17.600 -35.881 52.412 1.00 65.83 263 PRO A O 1
ATOM 907 N N . VAL A 1 304 ? 17.007 -37.201 54.138 1.00 62.85 264 VAL A N 1
ATOM 908 C CA . VAL A 1 304 ? 16.366 -38.245 53.356 1.00 62.85 264 VAL A CA 1
ATOM 909 C C . VAL A 1 304 ? 14.868 -38.026 53.298 1.00 62.85 264 VAL A C 1
ATOM 910 O O . VAL A 1 304 ? 14.240 -37.534 54.240 1.00 62.85 264 VAL A O 1
ATOM 914 N N . ILE A 1 305 ? 14.301 -38.405 52.161 1.00 59.44 265 ILE A N 1
ATOM 915 C CA . ILE A 1 305 ? 12.872 -38.576 51.967 1.00 59.44 265 ILE A CA 1
ATOM 916 C C . ILE A 1 305 ? 12.655 -40.068 51.776 1.00 59.44 265 ILE A C 1
ATOM 917 O O . ILE A 1 305 ? 12.833 -40.592 50.675 1.00 59.44 265 ILE A O 1
ATOM 922 N N . ARG A 1 306 ? 12.223 -40.749 52.823 1.00 64.45 266 ARG A N 1
ATOM 923 C CA . ARG A 1 306 ? 12.132 -42.195 52.784 1.00 64.45 266 ARG A CA 1
ATOM 924 C C . ARG A 1 306 ? 10.845 -42.650 52.114 1.00 64.45 266 ARG A C 1
ATOM 925 O O . ARG A 1 306 ? 9.772 -42.087 52.340 1.00 64.45 266 ARG A O 1
ATOM 933 N N . ASN A 1 307 ? 10.971 -43.674 51.274 1.00 61.61 267 ASN A N 1
ATOM 934 C CA . ASN A 1 307 ? 9.839 -44.368 50.669 1.00 61.61 267 ASN A CA 1
ATOM 935 C C . ASN A 1 307 ? 9.017 -43.457 49.762 1.00 61.61 267 ASN A C 1
ATOM 936 O O . ASN A 1 307 ? 7.805 -43.328 49.908 1.00 61.61 267 ASN A O 1
ATOM 941 N N . VAL A 1 308 ? 9.692 -42.847 48.789 1.00 57.33 268 VAL A N 1
ATOM 942 C CA . VAL A 1 308 ? 9.039 -41.960 47.835 1.00 57.33 268 VAL A CA 1
ATOM 943 C C . VAL A 1 308 ? 8.114 -42.707 46.893 1.00 57.33 268 VAL A C 1
ATOM 944 O O . VAL A 1 308 ? 7.216 -42.102 46.300 1.00 57.33 268 VAL A O 1
ATOM 948 N N . GLU A 1 309 ? 8.321 -44.005 46.713 1.00 60.64 269 GLU A N 1
ATOM 949 C CA . GLU A 1 309 ? 7.464 -44.766 45.815 1.00 60.64 269 GLU A CA 1
ATOM 950 C C . GLU A 1 309 ? 6.023 -44.780 46.298 1.00 60.64 269 GLU A C 1
ATOM 951 O O . GLU A 1 309 ? 5.096 -44.878 45.487 1.00 60.64 269 GLU A O 1
ATOM 957 N N . ALA A 1 310 ? 5.822 -44.679 47.609 1.00 60.30 270 ALA A N 1
ATOM 958 C CA . ALA A 1 310 ? 4.508 -44.698 48.227 1.00 60.30 270 ALA A CA 1
ATOM 959 C C . ALA A 1 310 ? 4.100 -43.299 48.649 1.00 60.30 270 ALA A C 1
ATOM 960 O O . ALA A 1 310 ? 3.497 -43.119 49.711 1.00 60.30 270 ALA A O 1
ATOM 962 N N . MET A 1 311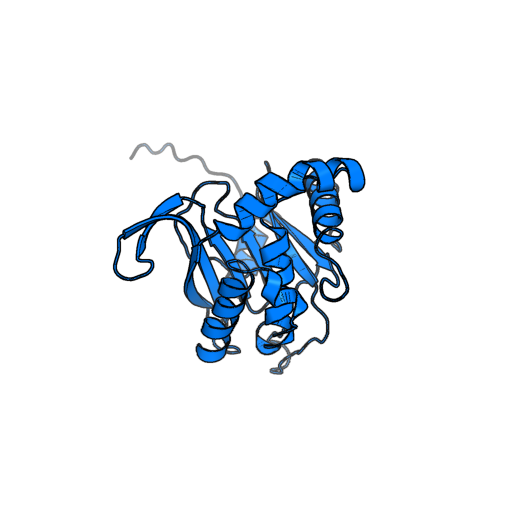 ? 4.437 -42.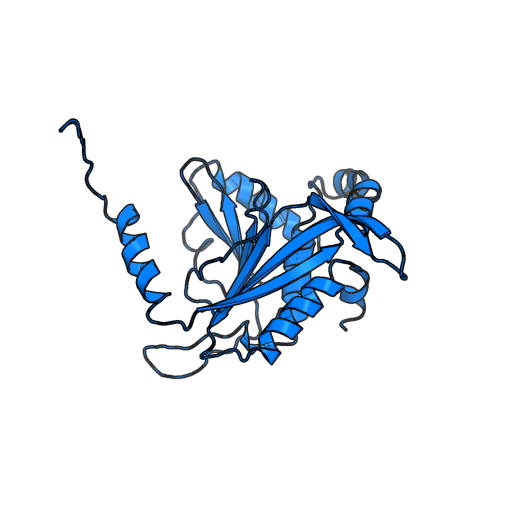308 47.831 1.00 59.97 271 MET A N 1
ATOM 963 C CA . MET A 1 311 ? 4.191 -40.916 48.160 1.00 59.97 271 MET A CA 1
ATOM 964 C C . MET A 1 311 ? 3.732 -40.183 46.920 1.00 59.97 271 MET A C 1
ATOM 965 O O . MET A 1 311 ? 4.108 -40.527 45.798 1.00 59.97 271 MET A O 1
ATOM 970 N N . ASN A 1 312 ? 2.929 -39.158 47.145 1.00 60.56 272 ASN A N 1
ATOM 971 C CA . ASN A 1 312 ? 2.412 -38.329 46.080 1.00 60.56 272 ASN A CA 1
ATOM 972 C C . ASN A 1 312 ? 3.297 -37.104 45.915 1.00 60.56 272 ASN A C 1
ATOM 973 O O . ASN A 1 312 ? 4.311 -36.932 46.587 1.00 60.56 272 ASN A O 1
ATOM 978 N N . PHE A 1 313 ? 2.871 -36.229 45.025 1.00 55.21 273 PHE A N 1
ATOM 979 C CA . PHE A 1 313 ? 3.610 -35.053 44.613 1.00 55.21 273 PHE A CA 1
ATOM 980 C C . PHE A 1 313 ? 3.353 -33.859 45.537 1.00 55.21 273 PHE A C 1
ATOM 981 O O . PHE A 1 313 ? 3.696 -32.723 45.200 1.00 55.21 273 PHE A O 1
ATOM 989 N N . ALA A 1 314 ? 2.784 -34.107 46.717 1.00 59.61 274 ALA A N 1
ATOM 990 C CA . ALA A 1 314 ? 2.550 -33.070 47.713 1.00 59.61 274 ALA A CA 1
ATOM 991 C C . ALA A 1 314 ? 2.943 -33.513 49.114 1.00 59.61 274 ALA A C 1
ATOM 992 O O . ALA A 1 314 ? 3.222 -32.677 49.974 1.00 59.61 274 ALA A O 1
ATOM 994 N N . ASP A 1 315 ? 2.956 -34.818 49.362 1.00 61.87 275 ASP A N 1
ATOM 995 C CA . ASP A 1 315 ? 3.548 -35.337 50.583 1.00 61.87 275 ASP A CA 1
ATOM 996 C C . ASP A 1 315 ? 5.059 -35.216 50.554 1.00 61.87 275 ASP A C 1
ATOM 997 O O . ASP A 1 315 ? 5.698 -35.226 51.607 1.00 61.87 275 ASP A O 1
ATOM 1002 N N . ILE A 1 316 ? 5.639 -35.100 49.366 1.00 59.00 276 ILE A N 1
ATOM 1003 C CA . ILE A 1 316 ? 7.049 -34.758 49.249 1.00 59.00 276 ILE A CA 1
ATOM 1004 C C . ILE A 1 316 ? 7.279 -33.360 49.795 1.00 59.00 276 ILE A C 1
ATOM 1005 O O . ILE A 1 316 ? 8.080 -33.149 50.711 1.00 59.00 276 ILE A O 1
ATOM 1010 N N . GLU A 1 317 ? 6.575 -32.383 49.233 1.00 61.94 277 GLU A N 1
ATOM 1011 C CA . GLU A 1 317 ? 6.746 -31.003 49.651 1.00 61.94 277 GLU A CA 1
ATOM 1012 C C . GLU A 1 317 ? 6.370 -30.813 51.110 1.00 61.94 277 GLU A C 1
ATOM 1013 O O . GLU A 1 317 ? 6.864 -29.890 51.761 1.00 61.94 277 GLU A O 1
ATOM 1019 N N . ARG A 1 318 ? 5.512 -31.674 51.643 1.00 63.72 278 ARG A N 1
ATOM 1020 C CA . ARG A 1 318 ? 5.298 -31.699 53.081 1.00 63.72 278 ARG A CA 1
ATOM 1021 C C . ARG A 1 318 ? 6.571 -32.102 53.803 1.00 63.72 278 ARG A C 1
ATOM 1022 O O . ARG A 1 318 ? 6.847 -31.625 54.907 1.00 63.72 278 ARG A O 1
ATOM 1030 N N . THR A 1 319 ? 7.363 -32.975 53.189 1.00 62.58 279 THR A N 1
ATOM 1031 C CA . THR A 1 319 ? 8.556 -33.504 53.831 1.00 62.58 279 THR A CA 1
ATOM 1032 C C . THR A 1 319 ? 9.718 -32.537 53.719 1.00 62.58 279 THR A C 1
ATOM 1033 O O . THR A 1 319 ? 10.485 -32.375 54.669 1.00 62.58 279 THR A O 1
ATOM 1037 N N . ILE A 1 320 ? 9.879 -31.913 52.558 1.00 62.44 280 ILE A N 1
ATOM 1038 C CA . ILE A 1 320 ? 10.960 -30.955 52.367 1.00 62.44 280 ILE A CA 1
ATOM 1039 C C . ILE A 1 320 ? 10.817 -29.801 53.349 1.00 62.44 280 ILE A C 1
ATOM 1040 O O . ILE A 1 320 ? 11.750 -29.471 54.087 1.00 62.44 280 ILE A O 1
ATOM 1045 N N . THR A 1 321 ? 9.648 -29.163 53.356 1.00 65.37 281 THR A N 1
ATOM 1046 C CA . THR A 1 321 ? 9.414 -28.052 54.266 1.00 65.37 281 THR A CA 1
ATOM 1047 C C . THR A 1 321 ? 9.551 -28.489 55.713 1.00 65.37 281 THR A C 1
ATOM 1048 O O . THR A 1 321 ? 9.988 -27.706 56.561 1.00 65.37 281 THR A O 1
ATOM 1052 N N . GLU A 1 322 ? 9.195 -29.735 56.009 1.00 67.81 282 GLU A N 1
ATOM 1053 C CA . GLU A 1 322 ? 9.427 -30.280 57.339 1.00 67.81 282 GLU A CA 1
ATOM 1054 C C . GLU A 1 322 ? 10.912 -30.364 57.659 1.00 67.81 282 GLU A C 1
ATOM 1055 O O . GLU A 1 322 ? 11.291 -30.341 58.835 1.00 67.81 282 GLU A O 1
ATOM 1061 N N . LEU A 1 323 ? 11.760 -30.446 56.637 1.00 69.32 283 LEU A N 1
ATOM 1062 C CA . LEU A 1 323 ? 13.194 -30.617 56.814 1.00 69.32 283 LEU A CA 1
ATOM 1063 C C . LEU A 1 323 ? 13.988 -29.347 56.580 1.00 69.32 283 LEU A C 1
ATOM 1064 O O . LEU A 1 323 ? 15.032 -29.164 57.212 1.00 69.32 283 LEU A O 1
ATOM 1069 N N . GLY A 1 324 ? 13.537 -28.478 55.680 1.00 70.18 284 GLY A N 1
ATOM 1070 C CA . GLY A 1 324 ? 14.134 -27.160 55.588 1.00 70.18 284 GLY A CA 1
ATOM 1071 C C . GLY A 1 324 ? 14.046 -26.406 56.898 1.00 70.18 284 GLY A C 1
ATOM 1072 O O . GLY A 1 324 ? 15.014 -25.782 57.335 1.00 70.18 284 GLY A O 1
ATOM 1073 N N . GLU A 1 325 ? 12.883 -26.462 57.543 1.00 74.33 285 GLU A N 1
ATOM 1074 C CA . GLU A 1 325 ? 12.734 -25.896 58.875 1.00 74.33 285 GLU A CA 1
ATOM 1075 C C . GLU A 1 325 ? 13.683 -26.563 59.853 1.00 74.33 285 GLU A C 1
ATOM 1076 O O . GLU A 1 325 ? 14.352 -25.893 60.647 1.00 74.33 285 GLU A O 1
ATOM 1082 N N . LYS A 1 326 ? 13.756 -27.888 59.803 1.00 73.46 286 LYS A N 1
ATOM 1083 C CA . LYS A 1 326 ? 14.630 -28.668 60.660 1.00 73.46 286 LYS A CA 1
ATOM 1084 C C . LYS A 1 326 ? 16.100 -28.436 60.368 1.00 73.46 286 LYS A C 1
ATOM 1085 O O . LYS A 1 326 ? 16.941 -28.801 61.192 1.00 73.46 286 LYS A O 1
ATOM 1091 N N . ALA A 1 327 ? 16.432 -27.864 59.219 1.00 73.72 287 ALA A N 1
ATOM 1092 C CA . ALA A 1 327 ? 17.821 -27.583 58.901 1.00 73.72 287 ALA A CA 1
ATOM 1093 C C . ALA A 1 327 ? 18.282 -26.267 59.496 1.00 73.72 287 ALA A C 1
ATOM 1094 O O . ALA A 1 327 ? 19.420 -26.164 59.962 1.00 73.72 287 ALA A O 1
ATOM 1096 N N . ARG A 1 328 ? 17.420 -25.252 59.476 1.00 76.42 288 ARG A N 1
ATOM 1097 C CA . ARG A 1 328 ? 17.810 -23.939 59.968 1.00 76.42 288 ARG A CA 1
ATOM 1098 C C . ARG A 1 328 ? 18.163 -23.993 61.444 1.00 76.42 288 ARG A C 1
ATOM 1099 O O . ARG A 1 328 ? 19.190 -23.452 61.869 1.00 76.42 288 ARG A O 1
ATOM 1107 N N . LYS A 1 329 ? 17.323 -24.640 62.241 1.00 75.59 289 LYS A N 1
ATOM 1108 C CA . LYS A 1 329 ? 17.686 -24.976 63.609 1.00 75.59 289 LYS A CA 1
ATOM 1109 C C . LYS A 1 329 ? 18.411 -26.315 63.600 1.00 75.59 289 LYS A C 1
ATOM 1110 O O . LYS A 1 329 ? 17.889 -27.310 63.094 1.00 75.59 289 LYS A O 1
ATOM 1116 N N . ASN A 1 330 ? 19.625 -26.338 64.139 1.00 79.19 290 ASN A N 1
ATOM 1117 C CA . ASN A 1 330 ? 20.487 -27.513 64.036 1.00 79.19 290 ASN A CA 1
ATOM 1118 C C . ASN A 1 330 ? 20.008 -28.600 64.998 1.00 79.19 290 ASN A C 1
ATOM 1119 O O . ASN A 1 330 ? 20.618 -28.886 66.031 1.00 79.19 290 ASN A O 1
ATOM 1124 N N . GLU A 1 331 ? 18.880 -29.207 64.631 1.00 76.85 291 GLU A N 1
ATOM 1125 C CA . GLU A 1 331 ? 18.353 -30.386 65.305 1.00 76.85 291 GLU A CA 1
ATOM 1126 C C . GLU A 1 331 ? 18.270 -31.587 64.377 1.00 76.85 291 GLU A C 1
ATOM 1127 O O . GLU A 1 331 ? 17.775 -32.643 64.787 1.00 76.85 291 GLU A O 1
ATOM 1133 N N . LEU A 1 332 ? 18.713 -31.445 63.132 1.00 74.48 292 LEU A N 1
ATOM 1134 C CA . LEU A 1 332 ? 18.583 -32.508 62.151 1.00 74.48 292 LEU A CA 1
ATOM 1135 C C . LEU A 1 332 ? 19.367 -33.738 62.580 1.00 74.48 292 LEU A C 1
ATOM 1136 O O . LEU A 1 332 ? 20.601 -33.725 62.615 1.00 74.48 292 LEU A O 1
ATOM 1141 N N . ALA A 1 333 ? 18.647 -34.805 62.905 1.00 77.51 293 ALA A N 1
ATOM 1142 C CA . ALA A 1 333 ? 19.250 -35.987 63.491 1.00 77.51 293 ALA A CA 1
ATOM 1143 C C . ALA A 1 333 ? 20.079 -36.741 62.452 1.00 77.51 293 ALA A C 1
ATOM 1144 O O . ALA A 1 333 ? 20.143 -36.377 61.276 1.00 77.51 293 ALA A O 1
ATOM 1146 N N . ILE A 1 334 ? 20.724 -37.813 62.908 1.00 78.86 294 ILE A N 1
ATOM 1147 C CA . ILE A 1 334 ? 21.576 -38.618 62.038 1.00 78.86 294 ILE A CA 1
ATOM 1148 C C . ILE A 1 334 ? 20.736 -39.556 61.185 1.00 78.86 294 ILE A C 1
ATOM 1149 O O . ILE A 1 334 ? 20.937 -39.659 59.969 1.00 78.86 294 ILE A O 1
ATOM 1154 N N . GLU A 1 335 ? 19.795 -40.262 61.815 1.00 78.40 295 GLU A N 1
ATOM 1155 C CA . GLU A 1 335 ? 18.967 -41.226 61.100 1.00 78.40 295 GLU A CA 1
ATOM 1156 C C . GLU A 1 335 ? 18.190 -40.568 59.973 1.00 78.40 295 GLU A C 1
ATOM 1157 O O . GLU A 1 335 ? 17.880 -41.215 58.967 1.00 78.40 295 GLU A O 1
ATOM 1163 N N . ASP A 1 336 ? 17.868 -39.286 60.126 1.00 75.34 296 ASP A N 1
ATOM 1164 C CA . ASP A 1 336 ? 17.218 -38.544 59.061 1.00 75.34 296 ASP A CA 1
ATOM 1165 C C . ASP A 1 336 ? 18.148 -38.360 57.870 1.00 75.34 296 ASP A C 1
ATOM 1166 O O . ASP A 1 336 ? 17.686 -38.302 56.726 1.00 75.34 296 ASP A O 1
ATOM 1171 N N . MET A 1 337 ? 19.451 -38.274 58.119 1.00 75.56 297 MET A N 1
ATOM 1172 C CA . MET A 1 337 ? 20.448 -38.211 57.062 1.00 75.56 297 MET A CA 1
ATOM 1173 C C . MET A 1 337 ? 20.993 -39.577 56.687 1.00 75.56 297 MET A C 1
ATOM 1174 O O . MET A 1 337 ? 21.512 -39.740 55.577 1.00 75.56 297 MET A O 1
ATOM 1179 N N . ASP A 1 338 ? 20.901 -40.551 57.584 1.00 75.12 298 ASP A N 1
ATOM 1180 C CA . ASP A 1 338 ? 21.447 -41.871 57.319 1.00 75.12 298 ASP A CA 1
ATOM 1181 C C . ASP A 1 338 ? 20.728 -42.525 56.149 1.00 75.12 298 ASP A C 1
ATOM 1182 O O . ASP A 1 338 ? 19.552 -42.265 55.883 1.00 75.12 298 ASP A O 1
ATOM 1187 N N . GLY A 1 339 ? 21.454 -43.389 55.456 1.00 68.55 299 GLY A N 1
ATOM 1188 C CA . GLY A 1 339 ? 20.911 -44.112 54.339 1.00 68.55 299 GLY A CA 1
ATOM 1189 C C . GLY A 1 339 ? 20.957 -43.316 53.055 1.00 68.55 299 GLY A C 1
ATOM 1190 O O . GLY A 1 339 ? 21.652 -42.307 52.917 1.00 68.55 299 GLY A O 1
ATOM 1191 N N . GLY A 1 340 ? 20.182 -43.805 52.096 1.00 60.02 300 GLY A N 1
ATOM 1192 C CA . GLY A 1 340 ? 20.088 -43.205 50.788 1.00 60.02 300 GLY A CA 1
ATOM 1193 C C . GLY A 1 340 ? 20.387 -44.201 49.698 1.00 60.02 300 GLY A C 1
ATOM 1194 O O . GLY A 1 340 ? 21.269 -45.051 49.844 1.00 60.02 300 GLY A O 1
ATOM 1195 N N . THR A 1 341 ? 19.630 -44.115 48.614 1.00 56.26 301 THR A N 1
ATOM 1196 C CA . THR A 1 341 ? 19.861 -44.895 47.417 1.00 56.26 301 THR A CA 1
ATOM 1197 C C . THR A 1 341 ? 20.051 -44.041 46.182 1.00 56.26 301 THR A C 1
ATOM 1198 O O . THR A 1 341 ? 20.498 -44.553 45.152 1.00 56.26 301 THR A O 1
ATOM 1202 N N . PHE A 1 342 ? 19.736 -42.760 46.264 1.00 46.80 302 PHE A N 1
ATOM 1203 C CA . PHE A 1 342 ? 19.779 -41.826 45.170 1.00 46.80 302 PHE A CA 1
ATOM 1204 C C . PHE A 1 342 ? 19.740 -40.463 45.824 1.00 46.80 302 PHE A C 1
ATOM 1205 O O . PHE A 1 342 ? 19.363 -40.340 46.989 1.00 46.80 302 PHE A O 1
ATOM 1213 N N . THR A 1 343 ? 20.167 -39.451 45.091 1.00 45.67 303 THR A N 1
ATOM 1214 C CA . THR A 1 343 ? 20.427 -38.161 45.680 1.00 45.67 303 THR A CA 1
ATOM 1215 C C . THR A 1 343 ? 20.254 -37.099 44.621 1.00 45.67 303 THR A C 1
ATOM 1216 O O . THR A 1 343 ? 20.553 -37.322 43.451 1.00 45.67 303 THR A O 1
ATOM 1220 N N . ILE A 1 344 ? 19.746 -35.956 45.047 1.00 44.48 304 ILE A N 1
ATOM 1221 C CA . ILE A 1 344 ? 19.485 -34.827 44.175 1.00 44.48 304 ILE A CA 1
ATOM 1222 C C . ILE A 1 344 ? 20.130 -33.612 44.802 1.00 44.48 304 ILE A C 1
ATOM 1223 O O . ILE A 1 344 ? 19.979 -33.371 46.003 1.00 44.48 304 ILE A O 1
ATOM 1228 N N . SER A 1 345 ? 20.863 -32.867 43.994 1.00 45.20 305 SER A N 1
ATOM 1229 C CA . SER A 1 345 ? 21.525 -31.646 44.396 1.00 45.20 305 SER A CA 1
ATOM 1230 C C . SER A 1 345 ? 21.013 -30.517 43.529 1.00 45.20 305 SER A C 1
ATOM 1231 O O . SER A 1 345 ? 21.051 -30.610 42.302 1.00 45.20 305 SER A O 1
ATOM 1234 N N . ASN A 1 346 ? 20.543 -29.462 44.159 1.00 43.39 306 ASN A N 1
ATOM 1235 C CA . ASN A 1 346 ? 20.074 -28.283 43.452 1.00 43.39 306 ASN A CA 1
ATOM 1236 C C . ASN A 1 346 ? 21.135 -27.204 43.614 1.00 43.39 306 ASN A C 1
ATOM 1237 O O . ASN A 1 346 ? 21.117 -26.438 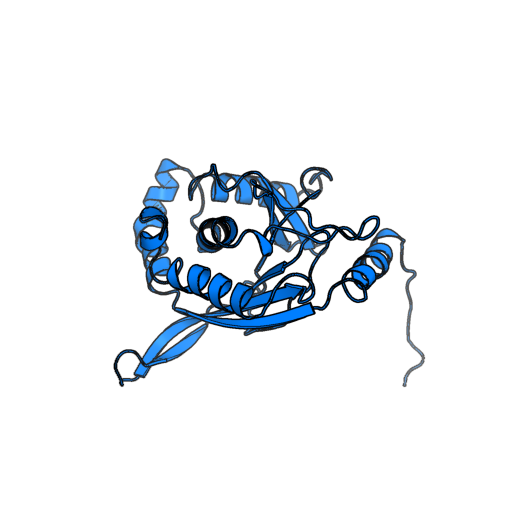44.578 1.00 43.39 306 ASN A O 1
ATOM 1242 N N . GLY A 1 347 ? 22.067 -27.165 42.670 1.00 44.11 307 GLY A N 1
ATOM 1243 C CA . GLY A 1 347 ? 23.074 -26.130 42.605 1.00 44.11 307 GLY A CA 1
ATOM 1244 C C . GLY A 1 347 ? 22.673 -25.073 41.605 1.00 44.11 307 GLY A C 1
ATOM 1245 O O . GLY A 1 347 ? 23.511 -24.492 40.912 1.00 44.11 307 GLY A O 1
ATOM 1246 N N . GLY A 1 348 ? 21.373 -24.827 41.539 1.00 43.12 308 GLY A N 1
ATOM 1247 C CA . GLY A 1 348 ? 20.774 -23.931 40.582 1.00 43.12 308 GLY A CA 1
ATOM 1248 C C . GLY A 1 348 ? 20.157 -22.733 41.257 1.00 43.12 308 GLY A C 1
ATOM 1249 O O . GLY A 1 348 ? 19.952 -21.683 40.643 1.00 43.12 308 GLY A O 1
ATOM 1250 N N . VAL A 1 349 ? 19.835 -22.902 42.538 1.00 46.65 309 VAL A N 1
ATOM 1251 C CA . VAL A 1 349 ? 19.464 -21.775 43.380 1.00 46.65 309 VAL A CA 1
ATOM 1252 C C . VAL A 1 349 ? 20.572 -20.736 43.388 1.00 46.65 309 VAL A C 1
ATOM 1253 O O . VAL A 1 349 ? 20.312 -19.534 43.510 1.00 46.65 309 VAL A O 1
ATOM 1257 N N . PHE A 1 350 ? 21.815 -21.181 43.258 1.00 48.08 310 PHE A N 1
ATOM 1258 C CA . PHE A 1 350 ? 22.986 -20.332 43.205 1.00 48.08 310 PHE A CA 1
ATOM 1259 C C . PHE A 1 350 ? 23.406 -19.974 41.793 1.00 48.08 310 PHE A C 1
ATOM 1260 O O . PHE A 1 350 ? 24.260 -19.101 41.629 1.00 48.08 310 PHE A O 1
ATOM 1268 N N . GLY A 1 351 ? 22.841 -20.616 40.785 1.00 42.73 311 GLY A N 1
ATOM 1269 C CA . GLY A 1 351 ? 22.956 -20.159 39.426 1.00 42.73 311 GLY A CA 1
ATOM 1270 C C . GLY A 1 351 ? 24.009 -20.823 38.588 1.00 42.73 311 GLY A C 1
ATOM 1271 O O . GLY A 1 351 ? 24.510 -20.195 37.652 1.00 42.73 311 GLY A O 1
ATOM 1272 N N . SER A 1 352 ? 24.360 -22.064 38.881 1.00 37.64 312 SER A N 1
ATOM 1273 C CA . SER A 1 352 ? 25.296 -22.776 38.044 1.00 37.64 312 SER A CA 1
ATOM 1274 C C . SER A 1 352 ? 24.634 -23.163 36.742 1.00 37.64 312 SER A C 1
ATOM 1275 O O . SER A 1 352 ? 23.428 -23.388 36.678 1.00 37.64 312 SER A O 1
ATOM 1278 N N . LEU A 1 353 ? 25.437 -23.221 35.694 1.00 35.42 313 LEU A N 1
ATOM 1279 C CA . LEU A 1 353 ? 24.938 -23.588 34.385 1.00 35.42 313 LEU A CA 1
ATOM 1280 C C . LEU A 1 353 ? 24.985 -25.088 34.202 1.00 35.42 313 LEU A C 1
ATOM 1281 O O . LEU A 1 353 ? 23.973 -25.708 33.877 1.00 35.42 313 LEU A O 1
ATOM 1286 N N . PHE A 1 354 ? 26.151 -25.676 34.399 1.00 30.60 314 PHE A N 1
ATOM 1287 C CA . PHE A 1 354 ? 26.236 -27.099 34.634 1.00 30.60 314 PHE A CA 1
ATOM 1288 C C . PHE A 1 354 ? 27.534 -27.387 35.358 1.00 30.60 314 PHE A C 1
ATOM 1289 O O . PHE A 1 354 ? 28.267 -26.479 35.741 1.00 30.60 314 PHE A O 1
ATOM 1297 N N . GLY A 1 355 ? 27.772 -28.660 35.606 1.00 32.31 315 GLY A N 1
ATOM 1298 C CA . GLY A 1 355 ? 28.819 -29.062 36.507 1.00 32.31 315 GLY A CA 1
ATOM 1299 C C . GLY A 1 355 ? 28.771 -30.543 36.768 1.00 32.31 315 GLY A C 1
ATOM 1300 O O . GLY A 1 355 ? 27.877 -31.251 36.310 1.00 32.31 315 GLY A O 1
ATOM 1301 N N . THR A 1 356 ? 29.752 -30.990 37.533 1.00 37.35 316 THR A N 1
ATOM 1302 C CA . THR A 1 356 ? 29.946 -32.399 37.828 1.00 37.35 316 THR A CA 1
ATOM 1303 C C . THR A 1 356 ? 29.646 -32.639 39.293 1.00 37.35 316 THR A C 1
ATOM 1304 O O . THR A 1 356 ? 30.454 -32.248 40.149 1.00 37.35 316 THR A O 1
ATOM 1308 N N . PRO A 1 357 ? 28.524 -33.252 39.644 1.00 40.70 317 PRO A N 1
ATOM 1309 C CA . PRO A 1 357 ? 28.292 -33.583 41.046 1.00 40.70 317 PRO A CA 1
ATOM 1310 C C . PRO A 1 357 ? 29.204 -34.673 41.559 1.00 40.70 317 PRO A C 1
ATOM 1311 O O . PRO A 1 357 ? 29.977 -35.263 40.801 1.00 40.70 317 PRO A O 1
ATOM 1315 N N . ILE A 1 358 ? 29.110 -34.940 42.853 1.00 50.76 318 ILE A N 1
ATOM 1316 C CA . ILE A 1 358 ? 29.864 -35.995 43.505 1.00 50.76 318 ILE A CA 1
ATOM 1317 C C . ILE A 1 358 ? 28.903 -36.894 44.259 1.00 50.76 318 ILE A C 1
ATOM 1318 O O . ILE A 1 358 ? 27.943 -36.420 44.875 1.00 50.76 318 ILE A O 1
ATOM 1323 N N . ILE A 1 359 ? 29.187 -38.189 44.242 1.00 52.56 319 ILE A N 1
ATOM 1324 C CA . ILE A 1 359 ? 28.414 -39.139 45.019 1.00 52.56 319 ILE A CA 1
ATOM 1325 C C . ILE A 1 359 ? 28.779 -38.970 46.482 1.00 52.56 319 ILE A C 1
ATOM 1326 O O . ILE A 1 359 ? 29.939 -38.720 46.827 1.00 52.56 319 ILE A O 1
ATOM 1331 N N . ASN A 1 360 ? 27.787 -39.132 47.350 1.00 55.60 320 ASN A N 1
ATOM 1332 C CA . ASN A 1 360 ? 27.939 -38.943 48.788 1.00 55.60 320 ASN A CA 1
ATOM 1333 C C . ASN A 1 360 ? 27.679 -40.272 49.479 1.00 55.60 320 ASN A C 1
ATOM 1334 O O . ASN A 1 360 ? 26.751 -40.376 50.289 1.00 55.60 320 ASN A O 1
ATOM 1339 N N . PRO A 1 361 ? 28.542 -41.267 49.258 1.00 62.21 321 PRO A N 1
ATOM 1340 C CA . PRO A 1 361 ? 28.151 -42.681 49.408 1.00 62.21 321 PRO A CA 1
ATOM 1341 C C . PRO A 1 361 ? 27.677 -43.011 50.811 1.00 62.21 321 PRO A C 1
ATOM 1342 O O . PRO A 1 361 ? 27.919 -42.243 51.756 1.00 62.21 321 PRO A O 1
ATOM 1346 N N . PRO A 1 362 ? 27.019 -44.174 50.997 1.00 63.03 322 PRO A N 1
ATOM 1347 C CA . PRO A 1 362 ? 26.712 -45.226 50.010 1.00 63.03 322 PRO A CA 1
ATOM 1348 C C . PRO A 1 362 ? 25.532 -44.968 49.085 1.00 63.03 322 PRO A C 1
ATOM 1349 O O . PRO A 1 362 ? 24.383 -45.069 49.503 1.00 63.03 322 PRO A O 1
ATOM 1353 N N . GLN A 1 363 ? 25.836 -44.682 47.825 1.00 57.11 323 GLN A N 1
ATOM 1354 C CA . GLN A 1 363 ? 24.866 -44.620 46.746 1.00 57.11 323 GLN A CA 1
ATOM 1355 C C . GLN A 1 363 ? 25.579 -45.109 45.494 1.00 57.11 323 GLN A C 1
ATOM 1356 O O . GLN A 1 363 ? 26.714 -45.587 45.555 1.00 57.11 323 GLN A O 1
ATOM 1362 N N . SER A 1 364 ? 24.909 -44.992 44.359 1.00 52.13 324 SER A N 1
ATOM 1363 C CA . SER A 1 364 ? 25.477 -45.313 43.067 1.00 52.13 324 SER A CA 1
ATOM 1364 C C . SER A 1 364 ? 25.257 -44.216 42.052 1.00 52.13 324 SER A C 1
ATOM 1365 O O . SER A 1 364 ? 25.714 -44.348 40.916 1.00 52.13 324 SER A O 1
ATOM 1368 N N . ALA A 1 365 ? 24.552 -43.159 42.410 1.00 44.90 325 ALA A N 1
ATOM 1369 C CA . ALA A 1 365 ? 24.428 -42.024 41.527 1.00 44.90 325 ALA A CA 1
ATOM 1370 C C . ALA A 1 365 ? 23.961 -40.831 42.329 1.00 44.90 325 ALA A C 1
ATOM 1371 O O . ALA A 1 365 ? 23.732 -40.906 43.537 1.00 44.90 325 ALA A O 1
ATOM 1373 N N . ILE A 1 366 ? 23.846 -39.721 41.632 1.00 42.48 326 ILE A N 1
ATOM 1374 C CA . ILE A 1 366 ? 23.412 -38.463 42.185 1.00 42.48 326 ILE A CA 1
ATOM 1375 C C . ILE A 1 366 ? 22.994 -37.640 40.994 1.00 42.48 326 ILE A C 1
ATOM 1376 O O . ILE A 1 366 ? 23.707 -37.575 39.994 1.00 42.48 326 ILE A O 1
ATOM 1381 N N . LEU A 1 367 ? 21.831 -37.041 41.082 1.00 39.63 327 LEU A N 1
ATOM 1382 C CA . LEU A 1 367 ? 21.375 -36.104 40.090 1.00 39.63 327 LEU A CA 1
ATOM 1383 C C . LEU A 1 367 ? 21.867 -34.723 40.475 1.00 39.63 327 LEU A C 1
ATOM 1384 O O . LEU A 1 367 ? 22.427 -34.508 41.547 1.00 39.63 327 LEU A O 1
ATOM 1389 N N . GLY A 1 368 ? 21.687 -33.791 39.571 1.00 36.72 328 GLY A N 1
ATOM 1390 C CA . GLY A 1 368 ? 22.110 -32.448 39.802 1.00 36.72 328 GLY A CA 1
ATOM 1391 C C . GLY A 1 368 ? 21.370 -31.500 38.906 1.00 36.72 328 GLY A C 1
ATOM 1392 O O . GLY A 1 368 ? 21.371 -31.655 37.688 1.00 36.72 328 GLY A O 1
ATOM 1393 N N . MET A 1 369 ? 20.752 -30.505 39.507 1.00 41.93 329 MET A N 1
ATOM 1394 C CA . MET A 1 369 ? 19.981 -29.511 38.795 1.00 41.93 329 MET A CA 1
ATOM 1395 C C . MET A 1 369 ? 20.774 -28.225 38.746 1.00 41.93 329 MET A C 1
ATOM 1396 O O . MET A 1 369 ? 21.332 -27.790 39.755 1.00 41.93 329 MET A O 1
ATOM 1401 N N . HIS A 1 370 ? 20.822 -27.636 37.573 1.00 36.40 330 HIS A N 1
ATOM 1402 C CA . HIS A 1 370 ? 21.743 -26.564 37.278 1.00 36.40 330 HIS A CA 1
ATOM 1403 C C . HIS A 1 370 ? 20.996 -25.434 36.589 1.00 36.40 330 HIS A C 1
ATOM 1404 O O . HIS A 1 370 ? 21.068 -25.262 35.370 1.00 36.40 330 HIS A O 1
ATOM 1411 N N . GLY A 1 371 ? 20.321 -24.634 37.391 1.00 38.73 331 GLY A N 1
ATOM 1412 C CA . GLY A 1 371 ? 19.829 -23.348 36.974 1.00 38.73 331 GLY A CA 1
ATOM 1413 C C . GLY A 1 371 ? 18.732 -23.369 35.948 1.00 38.73 331 GLY A C 1
ATOM 1414 O O . GLY A 1 371 ? 18.601 -24.321 35.187 1.00 38.73 331 GLY A O 1
ATOM 1415 N N . ILE A 1 372 ? 17.948 -22.305 35.909 1.00 41.15 332 ILE A N 1
ATOM 1416 C CA . ILE A 1 372 ? 16.922 -22.099 34.904 1.00 41.15 332 ILE A CA 1
ATOM 1417 C C . ILE A 1 372 ? 17.263 -20.788 34.237 1.00 41.15 332 ILE A C 1
ATOM 1418 O O . ILE A 1 372 ? 17.078 -19.714 34.818 1.00 41.15 332 ILE A O 1
ATOM 1423 N N . PHE A 1 373 ? 17.773 -20.885 33.022 1.00 40.35 333 PHE A N 1
ATOM 1424 C CA . PHE A 1 373 ? 18.179 -19.749 32.231 1.00 40.35 333 PHE A CA 1
ATOM 1425 C C . PHE A 1 373 ? 17.387 -19.778 30.946 1.00 40.35 333 PHE A C 1
ATOM 1426 O O . PHE A 1 373 ? 17.350 -20.801 30.260 1.00 40.35 333 PHE A O 1
ATOM 1434 N N . ASP A 1 374 ? 16.733 -18.675 30.641 1.00 47.12 334 ASP A N 1
ATOM 1435 C CA . ASP A 1 374 ? 16.055 -18.536 29.368 1.00 47.12 334 ASP A CA 1
ATOM 1436 C C . ASP A 1 374 ? 17.114 -18.569 28.287 1.00 47.12 334 ASP A C 1
ATOM 1437 O O . ASP A 1 374 ? 17.904 -17.639 28.147 1.00 47.12 334 ASP A O 1
ATOM 1442 N N . ARG A 1 375 ? 17.148 -19.661 27.541 1.00 43.69 335 ARG A N 1
ATOM 1443 C CA . ARG A 1 375 ? 18.113 -19.899 26.505 1.00 43.69 335 ARG A CA 1
ATOM 1444 C C . ARG A 1 375 ? 17.399 -20.161 25.197 1.00 43.69 335 ARG A C 1
ATOM 1445 O O . ARG A 1 375 ? 16.270 -20.656 25.197 1.00 43.69 335 ARG A O 1
ATOM 1453 N N . PRO A 1 376 ? 17.998 -19.825 24.065 1.00 48.22 336 PRO A N 1
ATOM 1454 C CA . PRO A 1 376 ? 17.331 -20.070 22.801 1.00 48.22 336 PRO A CA 1
ATOM 1455 C C . PRO A 1 376 ? 17.244 -21.550 22.492 1.00 48.22 336 PRO A C 1
ATOM 1456 O O . PRO A 1 376 ? 18.132 -22.335 22.828 1.00 48.22 336 PRO A O 1
ATOM 1460 N N . VAL A 1 377 ? 16.158 -21.916 21.825 1.00 50.55 337 VAL A N 1
ATOM 1461 C CA . VAL A 1 377 ? 15.761 -23.298 21.621 1.00 50.55 337 VAL A CA 1
ATOM 1462 C C . VAL A 1 377 ? 15.170 -23.403 20.232 1.00 50.55 337 VAL A C 1
ATOM 1463 O O . VAL A 1 377 ? 14.564 -22.456 19.726 1.00 50.55 337 VAL A O 1
ATOM 1467 N N . ALA A 1 378 ? 15.340 -24.569 19.623 1.00 50.38 338 ALA A N 1
ATOM 1468 C CA . ALA A 1 378 ? 14.708 -24.898 18.358 1.00 50.38 338 ALA A CA 1
ATOM 1469 C C . ALA A 1 378 ? 13.559 -25.858 18.601 1.00 50.38 338 ALA A C 1
ATOM 1470 O O . ALA A 1 378 ? 13.779 -26.995 19.028 1.00 50.38 338 ALA A O 1
ATOM 1472 N N . ILE A 1 379 ? 12.347 -25.402 18.314 1.00 55.15 339 ILE A N 1
ATOM 1473 C CA . ILE A 1 379 ? 11.150 -26.228 18.351 1.00 55.15 339 ILE A CA 1
ATOM 1474 C C . ILE A 1 379 ? 10.519 -26.127 16.973 1.00 55.15 339 ILE A C 1
ATOM 1475 O O . ILE A 1 379 ? 9.825 -25.150 16.670 1.00 55.15 339 ILE A O 1
ATOM 1480 N N . GLY A 1 380 ? 10.748 -27.134 16.142 1.00 57.33 340 GLY A N 1
ATOM 1481 C CA . GLY A 1 380 ? 10.141 -27.168 14.831 1.00 57.33 340 GLY A CA 1
ATOM 1482 C C . GLY A 1 380 ? 10.891 -26.389 13.779 1.00 57.33 340 GLY A C 1
ATOM 1483 O O . GLY A 1 380 ? 10.270 -25.687 12.973 1.00 57.33 340 GLY A O 1
ATOM 1484 N N . GLY A 1 381 ? 12.215 -26.484 13.766 1.00 57.50 341 GLY A N 1
ATOM 1485 C CA . GLY A 1 381 ? 12.999 -25.797 12.765 1.00 57.50 341 GLY A CA 1
ATOM 1486 C C . GLY A 1 381 ? 13.004 -24.292 12.879 1.00 57.50 341 GLY A C 1
ATOM 1487 O O . GLY A 1 381 ? 13.486 -23.620 11.963 1.00 57.50 341 GLY A O 1
ATOM 1488 N N . LYS A 1 382 ? 12.473 -23.747 13.967 1.00 56.08 342 LYS A N 1
ATOM 1489 C CA . LYS A 1 382 ? 12.466 -22.320 14.228 1.00 56.08 342 LYS A CA 1
ATOM 1490 C C . LYS A 1 382 ? 12.949 -22.081 15.646 1.00 56.08 342 LYS A C 1
ATOM 1491 O O . LYS A 1 382 ? 12.749 -22.909 16.534 1.00 56.08 342 LYS A O 1
ATOM 1497 N N . VAL A 1 383 ? 13.491 -20.903 15.871 1.00 53.68 343 VAL A N 1
ATOM 1498 C CA . VAL A 1 383 ? 14.155 -20.605 17.126 1.00 53.68 343 VAL A CA 1
ATOM 1499 C C . VAL A 1 383 ? 13.171 -19.956 18.083 1.00 53.68 343 VAL A C 1
ATOM 1500 O O . VAL A 1 383 ? 12.168 -19.364 17.686 1.00 53.68 343 VAL A O 1
ATOM 1504 N N . GLU A 1 384 ? 13.472 -20.075 19.368 1.00 54.60 344 GLU A N 1
ATOM 1505 C CA . GLU A 1 384 ? 12.712 -19.398 20.403 1.00 54.60 344 GLU A CA 1
ATOM 1506 C C . GLU A 1 384 ? 13.442 -19.516 21.725 1.00 54.60 344 GLU A C 1
ATOM 1507 O O . GLU A 1 384 ? 14.341 -20.339 21.895 1.00 54.60 344 GLU A O 1
ATOM 1513 N N . VAL A 1 385 ? 12.963 -18.750 22.675 1.00 52.16 345 VAL A N 1
ATOM 1514 C CA . VAL A 1 385 ? 13.499 -18.685 24.020 1.00 52.16 345 VAL A CA 1
ATOM 1515 C C . VAL A 1 385 ? 12.605 -19.510 24.927 1.00 52.16 345 VAL A C 1
ATOM 1516 O O . VAL A 1 385 ? 11.374 -19.436 24.839 1.00 52.16 345 VAL A O 1
ATOM 1520 N N . ARG A 1 386 ? 13.223 -20.300 25.797 1.00 50.34 346 ARG A N 1
ATOM 1521 C CA . ARG A 1 386 ? 12.522 -21.116 26.747 1.00 50.34 346 ARG A CA 1
ATOM 1522 C C . ARG A 1 386 ? 13.348 -21.172 28.020 1.00 50.34 346 ARG A C 1
ATOM 1523 O O . ARG A 1 386 ? 14.581 -21.230 27.944 1.00 50.34 346 ARG A O 1
ATOM 1531 N N . PRO A 1 387 ? 12.721 -21.188 29.193 1.00 47.06 347 PRO A N 1
ATOM 1532 C CA . PRO A 1 387 ? 13.482 -21.453 30.410 1.00 47.06 347 PRO A CA 1
ATOM 1533 C C . PRO A 1 387 ? 13.942 -22.893 30.429 1.00 47.06 347 PRO A C 1
ATOM 1534 O O . PRO A 1 387 ? 13.138 -23.809 30.263 1.00 47.06 347 PRO A O 1
ATOM 1538 N N . MET A 1 388 ? 15.234 -23.088 30.662 1.00 45.11 348 MET A N 1
ATOM 1539 C CA . MET A 1 388 ? 15.830 -24.393 30.473 1.00 45.11 348 MET A CA 1
ATOM 1540 C C . MET A 1 388 ? 16.919 -24.642 31.495 1.00 45.11 348 MET A C 1
ATOM 1541 O O . MET A 1 388 ? 17.615 -23.727 31.934 1.00 45.11 348 MET A O 1
ATOM 1546 N N . MET A 1 389 ? 17.054 -25.913 31.844 1.00 40.60 349 MET A N 1
ATOM 1547 C CA . MET A 1 389 ? 17.915 -26.415 32.889 1.00 40.60 349 MET A CA 1
ATOM 1548 C C . MET A 1 389 ? 18.790 -27.497 32.304 1.00 40.60 349 MET A C 1
ATOM 1549 O O . MET A 1 389 ? 18.278 -28.414 31.667 1.00 40.60 349 MET A O 1
ATOM 1554 N N . TYR A 1 390 ? 20.092 -27.400 32.521 1.00 36.72 350 TYR A N 1
ATOM 1555 C CA . TYR A 1 390 ? 20.964 -28.535 32.312 1.00 36.72 350 TYR A CA 1
ATOM 1556 C C . TYR A 1 390 ? 20.887 -29.402 33.541 1.00 36.72 350 TYR A C 1
ATOM 1557 O O . TYR A 1 390 ? 20.764 -28.905 34.657 1.00 36.72 350 TYR A O 1
ATOM 1566 N N . VAL A 1 391 ? 20.973 -30.701 33.333 1.00 36.74 351 VAL A N 1
ATOM 1567 C CA . VAL A 1 391 ? 20.746 -31.672 34.379 1.00 36.74 351 VAL A CA 1
ATOM 1568 C C . VAL A 1 391 ? 21.802 -32.747 34.243 1.00 36.74 351 VAL A C 1
ATOM 1569 O O . VAL A 1 391 ? 22.052 -33.238 33.140 1.00 36.74 351 VAL A O 1
ATOM 1573 N N . ALA A 1 392 ? 22.424 -33.101 35.352 1.00 34.44 352 ALA A N 1
ATOM 1574 C CA . ALA A 1 392 ? 23.598 -33.941 35.386 1.00 34.44 352 ALA A CA 1
ATOM 1575 C C . ALA A 1 392 ? 23.354 -35.183 36.203 1.00 34.44 352 ALA A C 1
ATOM 1576 O O . ALA A 1 392 ? 22.718 -35.128 37.251 1.00 34.44 352 ALA A O 1
ATOM 1578 N N . LEU A 1 393 ? 23.905 -36.289 35.738 1.00 38.22 353 LEU A N 1
ATOM 1579 C CA . LEU A 1 393 ? 23.848 -37.554 36.446 1.00 38.22 353 LEU A CA 1
ATOM 1580 C C . LEU A 1 393 ? 25.235 -38.158 36.498 1.00 38.22 353 LEU A C 1
ATOM 1581 O O . LEU A 1 393 ? 25.674 -38.816 35.557 1.00 38.22 353 LEU A O 1
ATOM 1586 N N . THR A 1 394 ? 25.911 -37.934 37.602 1.00 40.09 354 THR A N 1
ATOM 1587 C CA . THR A 1 394 ? 27.046 -38.744 37.948 1.00 40.09 354 THR A CA 1
ATOM 1588 C C . THR A 1 394 ? 26.590 -40.165 38.208 1.00 40.09 354 THR A C 1
ATOM 1589 O O . THR A 1 394 ? 25.433 -40.412 38.534 1.00 40.09 354 THR A O 1
ATOM 1593 N N . TYR A 1 395 ? 27.502 -41.109 38.027 1.00 42.46 355 TYR A N 1
ATOM 1594 C CA . TYR A 1 395 ? 27.153 -42.507 38.143 1.00 42.46 355 TYR A CA 1
ATOM 1595 C C . TYR A 1 395 ? 28.395 -43.360 38.201 1.00 42.46 355 TYR A C 1
ATOM 1596 O O . TYR A 1 395 ? 29.404 -43.064 37.566 1.00 42.46 355 TYR A O 1
ATOM 1605 N N . ASP A 1 396 ? 28.294 -44.425 38.969 1.00 53.08 356 ASP A N 1
ATOM 1606 C CA . ASP A 1 396 ? 29.341 -45.419 39.059 1.00 53.08 356 ASP A CA 1
ATOM 1607 C C . ASP A 1 396 ? 29.240 -46.339 37.859 1.00 53.08 356 ASP A C 1
ATOM 1608 O O . ASP A 1 396 ? 28.213 -46.987 37.650 1.00 53.08 356 ASP A O 1
ATOM 1613 N N . HIS A 1 397 ? 30.310 -46.407 37.084 1.00 52.12 357 HIS A N 1
ATOM 1614 C CA . HIS A 1 397 ? 30.323 -47.156 35.847 1.00 52.12 357 HIS A CA 1
ATOM 1615 C C . HIS A 1 397 ? 30.642 -48.624 36.065 1.00 52.12 357 HIS A C 1
ATOM 1616 O O . HIS A 1 397 ? 30.461 -49.425 35.145 1.00 52.12 357 HIS A O 1
ATOM 1623 N N . ARG A 1 398 ? 31.100 -48.995 37.259 1.00 61.48 358 ARG A N 1
ATOM 1624 C CA . ARG A 1 398 ? 31.150 -50.402 37.635 1.00 61.48 358 ARG A CA 1
ATOM 1625 C C . ARG A 1 398 ? 29.775 -51.034 37.539 1.00 61.48 358 ARG A C 1
ATOM 1626 O O . ARG A 1 398 ? 29.628 -52.181 37.102 1.00 61.48 358 ARG A O 1
ATOM 1634 N N . LEU A 1 399 ? 28.760 -50.293 37.955 1.00 59.56 359 LEU A N 1
ATOM 1635 C CA . LEU A 1 399 ? 27.396 -50.758 38.096 1.00 59.56 359 LEU A CA 1
ATOM 1636 C C . LEU A 1 399 ? 26.518 -50.353 36.933 1.00 59.56 359 LEU A C 1
ATOM 1637 O O . LEU A 1 399 ? 25.572 -51.074 36.603 1.00 59.56 359 LEU A O 1
ATOM 1642 N N . ILE A 1 400 ? 26.827 -49.237 36.295 1.00 50.94 360 ILE A N 1
ATOM 1643 C CA . ILE A 1 400 ? 25.927 -48.567 35.377 1.00 50.94 360 ILE A CA 1
ATOM 1644 C C . ILE A 1 400 ? 26.625 -48.416 34.038 1.00 50.94 360 ILE A C 1
ATOM 1645 O O . ILE A 1 400 ? 27.611 -47.682 33.920 1.00 50.94 360 ILE A O 1
ATOM 1650 N N . ASP A 1 401 ? 26.115 -49.105 33.031 1.00 53.59 361 ASP A N 1
ATOM 1651 C CA . ASP A 1 401 ? 26.473 -48.796 31.667 1.00 53.59 361 ASP A CA 1
ATOM 1652 C C . ASP A 1 401 ? 25.806 -47.492 31.255 1.00 53.59 361 ASP A C 1
ATOM 1653 O O . ASP A 1 401 ? 24.790 -47.084 31.813 1.00 53.59 361 ASP A O 1
ATOM 1658 N N . GLY A 1 402 ? 26.400 -46.826 30.272 1.00 47.85 362 GLY A N 1
ATOM 1659 C CA . GLY A 1 402 ? 25.859 -45.571 29.798 1.00 47.85 362 GLY A CA 1
ATOM 1660 C C . GLY A 1 402 ? 24.472 -45.678 29.213 1.00 47.85 362 GLY A C 1
ATOM 1661 O O . GLY A 1 402 ? 23.743 -44.688 29.189 1.00 47.85 362 GLY A O 1
ATOM 1662 N N . ARG A 1 403 ? 24.092 -46.854 28.730 1.00 52.17 363 ARG A N 1
ATOM 1663 C CA . ARG A 1 403 ? 22.706 -47.087 28.356 1.00 52.17 363 ARG A CA 1
ATOM 1664 C C . ARG A 1 403 ? 21.789 -46.902 29.552 1.00 52.17 363 ARG A C 1
ATOM 1665 O O . ARG A 1 403 ? 20.731 -46.274 29.450 1.00 52.17 363 ARG A O 1
ATOM 1673 N N . GLU A 1 404 ? 22.195 -47.419 30.700 1.00 51.71 364 GLU A N 1
ATOM 1674 C CA . GLU A 1 404 ? 21.390 -47.405 31.905 1.00 51.71 364 GLU A CA 1
ATOM 1675 C C . GLU A 1 404 ? 21.315 -46.042 32.567 1.00 51.71 364 GLU A C 1
ATOM 1676 O O . GLU A 1 404 ? 20.621 -45.913 33.578 1.00 51.71 364 GLU A O 1
ATOM 1682 N N . ALA A 1 405 ? 21.980 -45.045 32.033 1.00 44.29 365 ALA A N 1
ATOM 1683 C CA . ALA A 1 405 ? 22.132 -43.736 32.639 1.00 44.29 365 ALA A CA 1
ATOM 1684 C C . ALA A 1 405 ? 21.703 -42.609 31.731 1.00 44.29 365 ALA A C 1
ATOM 1685 O O . A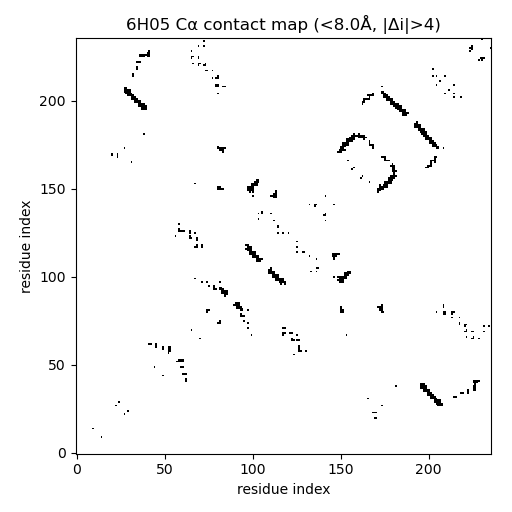LA A 1 405 ? 21.172 -41.609 32.208 1.00 44.29 365 ALA A O 1
ATOM 1687 N N . VAL A 1 406 ? 21.971 -42.723 30.442 1.00 43.04 366 VAL A N 1
ATOM 1688 C CA . VAL A 1 406 ? 21.348 -41.830 29.483 1.00 43.04 366 VAL A CA 1
ATOM 1689 C C . VAL A 1 406 ? 19.846 -42.008 29.530 1.00 43.04 366 VAL A C 1
ATOM 1690 O O . VAL A 1 406 ? 19.089 -41.040 29.642 1.00 43.04 366 VAL A O 1
ATOM 1694 N N . THR A 1 407 ? 19.393 -43.254 29.464 1.00 46.61 367 THR A N 1
ATOM 1695 C CA . THR A 1 407 ? 17.968 -43.517 29.417 1.00 46.61 367 THR A CA 1
ATOM 1696 C C . THR A 1 407 ? 17.298 -43.104 30.709 1.00 46.61 367 THR A C 1
ATOM 1697 O O . THR A 1 407 ? 16.198 -42.545 30.695 1.00 46.61 367 THR A O 1
ATOM 1701 N N . PHE A 1 408 ? 17.946 -43.387 31.836 1.00 45.52 368 PHE A N 1
ATOM 1702 C CA . PHE A 1 408 ? 17.455 -42.941 33.128 1.00 45.52 368 PHE A CA 1
ATOM 1703 C C . PHE A 1 408 ? 17.217 -41.450 33.141 1.00 45.52 368 PHE A C 1
ATOM 1704 O O . PHE A 1 408 ? 16.207 -40.972 33.662 1.00 45.52 368 PHE A O 1
ATOM 1712 N N . LEU A 1 409 ? 18.132 -40.707 32.565 1.00 39.39 369 LEU A N 1
ATOM 1713 C CA . LEU A 1 409 ? 18.070 -39.265 32.556 1.00 39.39 369 LEU A CA 1
ATOM 1714 C C . LEU A 1 409 ? 17.188 -38.706 31.459 1.00 39.39 369 LEU A C 1
ATOM 1715 O O . LEU A 1 409 ? 16.939 -37.501 31.450 1.00 39.39 369 LEU A O 1
ATOM 1720 N N . ARG A 1 410 ? 16.704 -39.537 30.550 1.00 44.67 370 ARG A N 1
ATOM 1721 C CA . ARG A 1 410 ? 15.718 -39.097 29.579 1.00 44.67 370 ARG A CA 1
ATOM 1722 C C . ARG A 1 410 ? 14.305 -39.291 30.080 1.00 44.67 370 ARG A C 1
ATOM 1723 O O . ARG A 1 410 ? 13.383 -38.617 29.611 1.00 44.67 370 ARG A O 1
ATOM 1731 N N . LYS A 1 411 ? 14.119 -40.225 31.001 1.00 47.76 371 LYS A N 1
ATOM 1732 C CA . LYS A 1 411 ? 12.859 -40.342 31.705 1.00 47.76 371 LYS A CA 1
ATOM 1733 C C . LYS A 1 411 ? 12.625 -39.134 32.587 1.00 47.76 371 LYS A C 1
ATOM 1734 O O . LYS A 1 411 ? 11.554 -38.520 32.559 1.00 47.76 371 LYS A O 1
ATOM 1740 N N . ILE A 1 412 ? 13.634 -38.776 33.375 1.00 43.02 372 ILE A N 1
ATOM 1741 C CA . ILE A 1 412 ? 13.619 -37.564 34.171 1.00 43.02 372 ILE A CA 1
ATOM 1742 C C . ILE A 1 412 ? 13.446 -36.335 33.303 1.00 43.02 372 ILE A C 1
ATOM 1743 O O . ILE A 1 412 ? 12.999 -35.294 33.783 1.00 43.02 372 ILE A O 1
ATOM 1748 N N . LYS A 1 413 ? 13.806 -36.425 32.042 1.00 42.42 373 LYS A N 1
ATOM 1749 C CA . LYS A 1 413 ? 13.723 -35.321 31.114 1.00 42.42 373 LYS A CA 1
ATOM 1750 C C . LYS A 1 413 ? 12.354 -35.211 30.481 1.00 42.42 373 LYS A C 1
ATOM 1751 O O . LYS A 1 413 ? 11.936 -34.113 30.110 1.00 42.42 373 LYS A O 1
ATOM 1757 N N . ALA A 1 414 ? 11.652 -36.329 30.358 1.00 44.65 374 ALA A N 1
ATOM 1758 C CA . ALA A 1 414 ? 10.318 -36.368 29.791 1.00 44.65 374 ALA A CA 1
ATOM 1759 C C . ALA A 1 414 ? 9.246 -36.221 30.845 1.00 44.65 374 ALA A C 1
ATOM 1760 O O . ALA A 1 414 ? 8.206 -35.610 30.589 1.00 44.65 374 ALA A O 1
ATOM 1762 N N . ALA A 1 415 ? 9.499 -36.748 32.033 1.00 45.47 375 ALA A N 1
ATOM 1763 C CA . ALA A 1 415 ? 8.638 -36.595 33.188 1.00 45.47 375 ALA A CA 1
ATOM 1764 C C . ALA A 1 415 ? 8.663 -35.206 33.794 1.00 45.47 375 ALA A C 1
ATOM 1765 O O . ALA A 1 415 ? 8.054 -35.006 34.845 1.00 45.47 375 ALA A O 1
ATOM 1767 N N . VAL A 1 416 ? 9.364 -34.264 33.173 1.00 44.95 376 VAL A N 1
ATOM 1768 C CA . VAL A 1 416 ? 9.460 -32.886 33.663 1.00 44.95 376 VAL A CA 1
ATOM 1769 C C . VAL A 1 416 ? 9.132 -31.882 32.585 1.00 44.95 376 VAL A C 1
ATOM 1770 O O . VAL A 1 416 ? 8.785 -30.731 32.905 1.00 44.95 376 VAL A O 1
ATOM 1774 N N . GLU A 1 417 ? 9.261 -32.241 31.321 1.00 48.30 377 GLU A N 1
ATOM 1775 C CA . GLU A 1 417 ? 8.676 -31.492 30.232 1.00 48.30 377 GLU A CA 1
ATOM 1776 C C . GLU A 1 417 ? 7.208 -31.805 30.038 1.00 48.30 377 GLU A C 1
ATOM 1777 O O . GLU A 1 417 ? 6.481 -31.003 29.449 1.00 48.30 377 GLU A O 1
ATOM 1783 N N . ASP A 1 418 ? 6.763 -32.977 30.506 1.00 52.42 378 ASP A N 1
ATOM 1784 C CA . ASP A 1 418 ? 5.364 -33.363 30.433 1.00 52.42 378 ASP A CA 1
ATOM 1785 C C . ASP A 1 418 ? 5.093 -34.264 31.633 1.00 52.42 378 ASP A C 1
ATOM 1786 O O . ASP A 1 418 ? 5.190 -35.484 31.535 1.00 52.42 378 ASP A O 1
ATOM 1791 N N . PRO A 1 419 ? 4.771 -33.666 32.784 1.00 49.73 379 PRO A N 1
ATOM 1792 C CA . PRO A 1 419 ? 4.589 -34.487 33.995 1.00 49.73 379 PRO A CA 1
ATOM 1793 C C . PRO A 1 419 ? 3.454 -35.475 33.916 1.00 49.73 379 PRO A C 1
ATOM 1794 O O . PRO A 1 419 ? 3.377 -36.367 34.767 1.00 49.73 379 PRO A O 1
ATOM 1798 N N . ARG A 1 420 ? 2.585 -35.358 32.917 1.00 52.62 380 ARG A N 1
ATOM 1799 C CA . ARG A 1 420 ? 1.505 -36.304 32.706 1.00 52.62 380 ARG A CA 1
ATOM 1800 C C . ARG A 1 420 ? 2.002 -37.725 32.514 1.00 52.62 380 ARG A C 1
ATOM 1801 O O . ARG A 1 420 ? 1.241 -38.672 32.727 1.00 52.62 380 ARG A O 1
ATOM 1809 N N . VAL A 1 421 ? 3.265 -37.889 32.127 1.00 51.61 381 VAL A N 1
ATOM 1810 C CA . VAL A 1 421 ? 3.873 -39.201 31.962 1.00 51.61 381 VAL A CA 1
ATOM 1811 C C . VAL A 1 421 ? 3.822 -39.996 33.249 1.00 51.61 381 VAL A C 1
ATOM 1812 O O . VAL A 1 421 ? 3.778 -41.230 33.225 1.00 51.61 381 VAL A O 1
ATOM 1816 N N . LEU A 1 422 ? 3.856 -39.319 34.386 1.00 51.66 382 LEU A N 1
ATOM 1817 C CA . LEU A 1 422 ? 4.002 -40.019 35.646 1.00 51.66 382 LEU A CA 1
ATOM 1818 C C . LEU A 1 422 ? 2.764 -40.800 36.017 1.00 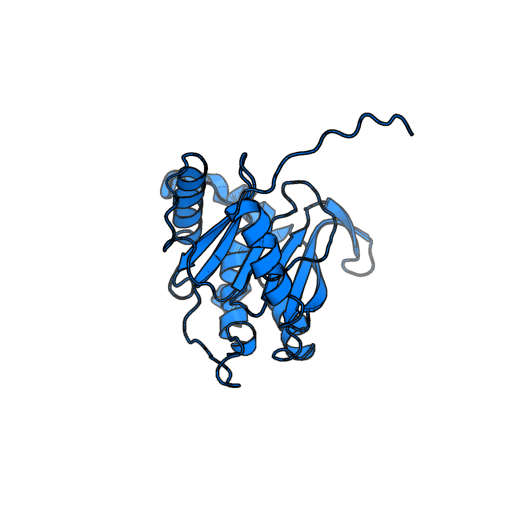51.66 382 LEU A C 1
ATOM 1819 O O . LEU A 1 422 ? 2.852 -41.737 36.815 1.00 51.66 382 LEU A O 1
ATOM 1824 N N . LEU A 1 423 ? 1.620 -40.441 35.453 1.00 52.82 383 LEU A N 1
ATOM 1825 C CA . LEU A 1 423 ? 0.406 -41.196 35.691 1.00 52.82 383 LEU A CA 1
ATOM 1826 C C . LEU A 1 423 ? 0.350 -42.409 34.789 1.00 52.82 383 LEU A C 1
ATOM 1827 O O . LEU A 1 423 ? -0.004 -43.505 35.235 1.00 52.82 383 LEU A O 1
ATOM 1832 N N . LEU A 1 424 ? 0.755 -42.239 33.534 1.00 54.73 384 LEU A N 1
ATOM 1833 C CA . LEU A 1 424 ? 0.806 -43.337 32.587 1.00 54.73 384 LEU A CA 1
ATOM 1834 C C . LEU A 1 424 ? 1.658 -44.510 33.054 1.00 54.73 384 LEU A C 1
ATOM 1835 O O . LEU A 1 424 ? 1.493 -45.614 32.529 1.00 54.73 384 LEU A O 1
ATOM 1840 N N . ASP A 1 425 ? 2.551 -44.311 34.023 1.00 59.44 385 ASP A N 1
ATOM 1841 C CA . ASP A 1 425 ? 3.463 -45.360 34.470 1.00 59.44 385 ASP A CA 1
ATOM 1842 C C . ASP A 1 425 ? 4.287 -45.849 33.291 1.00 59.44 385 ASP A C 1
ATOM 1843 O O . ASP A 1 425 ? 4.506 -47.046 33.099 1.00 59.44 385 ASP A O 1
ATOM 1848 N N . LEU A 1 426 ? 4.720 -44.900 32.482 1.00 57.06 386 LEU A N 1
ATOM 1849 C CA . LEU A 1 426 ? 5.305 -45.183 31.195 1.00 57.06 386 LEU A CA 1
ATOM 1850 C C . LEU A 1 426 ? 6.759 -45.640 31.307 1.00 57.06 386 LEU A C 1
ATOM 1851 O O . LEU A 1 426 ? 7.039 -46.779 31.686 1.00 57.06 386 LEU A O 1
#

GO terms:
  GO:0005634 nucleus (C, IDA)
  GO:0005739 mitochondrion (C, IDA)
  GO:0045252 oxoglutarate dehydrogenase complex (C, IDA)
  GO:0016746 acyltransferase activity (F, IMP)
  GO:0004149 dihydrolipoyllysine-residue succinyltransferase activity (F, IMP)
  GO:0006099 tricarboxylic acid cycle (P, IMP)
  GO:0006091 generation of precursor metabolites and energy (P, TAS)
  GO:0160167 oxoadipate dehydrogenase complex (C, IDA)
  GO:0120571 dihydrolipoyllysine-residue glutaryltransferase activity (F, IDA)
  GO:0005739 mitochondrion (C, HTP)
  GO:0005759 mitochondrial matrix (C, TAS)
  GO:0005515 protein binding (F, IPI)
  GO:0005654 nucleoplasm (C, IDA)
  GO:0005634 nucleus (C, HDA)
  GO:0016020 membrane (C, HDA)

Nearest PDB structures (foldseek):
  6h05-assembly1_A  TM=1.004E+00  e=7.229E-53  Homo sapiens
  7uol-assembly1_D  TM=9.870E-01  e=2.646E-45  Bos taurus
  8x02-assembly1_A  TM=9.847E-01  e=9.180E-44  Sus scrofa
  6zzk-assembly2_B  TM=9.322E-01  e=4.955E-28  Corynebacterium glutamicum ATCC 13032
  1dpc-assembly1_A  TM=9.463E-01  e=2.457E-25  Azotobacter vinelandii

InterPro domains:
  IPR000089 Biotin/lipoyl attachment [PF00364] (72-143)
  IPR000089 Biotin/lipoyl attachment [PS50968] (70-144)
  IPR001078 2-oxoacid dehydrogenase acyltransferase, catalytic domain [PF00198] (221-451)
  IPR003016 2-oxo acid dehydrogenase, lipoyl-binding site [PS00189] (94-123)
  IPR006255 Dihydrolipoamide succinyltransferase [TIGR01347] (71-452)
  IPR011053 Single hybrid motif [SSF51230] (70-163)
  IPR023213 Chloramphenicol acetyltransferase-like domain superfamily [G3DSA:3.30.559.10] (217-451)
  IPR050537 2-oxoacid dehydrogenase [PTHR43416] (2-453)

Foldseek 3Di:
DPPPDDDDDDDCVNCVLVVLQVCLPVPFAKDKDKDKAQQFVVVVVCVPCQVVLCVVVVFGDDLVLLLVLLLVLLCQVLQLQLWAADDVDGDIDTDNFFWEWEWDAEPVGIATFTRGRCVPDDSNVVRVVVVVVVVCVHPVPCDVVRRPDGAEYEYEPAVVAAQDDGDGDSDPYFKYKYKHHFDFDWDDDPNDIDTGTMIMMMMMGGCVRDDVVSVVVSVVSSRCCSNPVVVSVVSD

Secondary structure (DSSP, 8-state):
--S--------HHHHHHHHHHTTTTTTS-EEEEEEEEETHHHHTHHHHSHHHHHHHH-----SSHHHHHHHHHHHHHSHHHH-EEETTTTEEE--SS-EEEE-EEETTEEE--EEE-GGG--TTHHHHHHHHHHHHHHTT---HHHHS--S-EEEE-TTTT---------SS-SEEEEEEEEEEEEEESSSSEEEEEEEEEEEEEETTT--THHHHHHHHHHHHHHH-TTHHHHT-

B-factor: mean 58.26, std 13.19, range [30.0, 89.31]

Sequence (236 aa):
GLRSEHREKMNRMRQRIAQRLKEAQNTCAMLTTFNEIDMSNIQEMRARHKEAFLKKHNLKLGFMSAFVKASAFALQEQPVVNAVIDDTTKEVVYRDYIDISVAVATPRGLVVPVIRNVEAMNFADIERTITELGEKARKNELAIEDMDGGTFTISNGGVFGSLFGTPIINPPQSAILGMHGIFDRPVAIGGKVEVRPMMYVALTYDHRLIDGREAVTFLRKIKAAVEDPRVLLLDL

Radius of gyration: 18.91 Å; Cα contacts (8 Å, |Δi|>4): 418; chains: 1; bounding box: 60×47×52 Å

CATH classification: 3.30.559.10

Solvent-accessible surface area: 13771 Å² total; per-residue (Å²): 122,164,242,86,150,171,205,158,190,84,104,153,135,158,74,102,92,50,122,136,58,106,77,0,73,132,37,20,41,45,82,45,24,66,43,70,0,21,0,36,50,2,54,91,55,59,72,162,89,82,96,44,23,83,179,161,60,123,12,129,10,17,40,29,0,1,0,0,50,0,0,5,20,0,0,122,58,39,60,25,1,3,0,15,39,39,72,134,69,160,90,62,57,135,46,150,94,3,9,0,1,4,13,27,58,23,132,108,38,117,21,35,1,6,1,110,70,0,67,86,28,86,50,15,64,0,15,119,29,25,40,80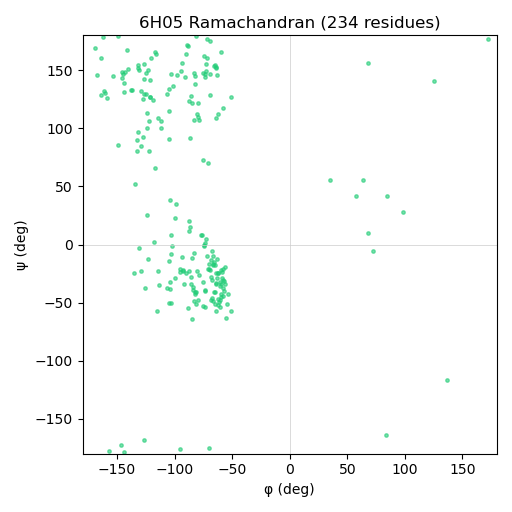,7,25,92,49,4,171,112,117,103,21,40,127,116,23,55,88,30,6,1,0,0,0,32,30,28,14,99,167,37,42,81,111,24,106,25,66,2,46,38,92,15,3,0,6,0,0,0,15,1,60,82,102,41,104,22,72,92,78,87,102,124,31,97,82,32,9,0,53,0,0,0,1,17,4,86,104,24,0,79,22,155,28,1,63,48,0,0,149,46,0,58,43,0,0,56,37,25,171,17,32,161,125,111,136

Organism: Homo sapiens (NCBI:txid9606)